Protein AF-A0AAD8LXK4-F1 (afdb_monomer_lite)

Foldseek 3Di:
DDDDDDDDDDPDDPDPVVVVVVVVVCPPLCPPPDPVLDDDPPDDDPDPVVVVVSVQVSQVVSPFGKDWDDWDADPVRHTPDTDIDTPPDDDDPDPPVCPPDDPFPDPDCVDLALVSLLVVLVVVCVVVVVDDDQEDEEADDPSNVVSCCVSPVNHQAAYQPVNVVVVLCVLCVLVCVVDPPVLVVLVCQQQVDQAPVSNVVSVVVSCVVPVDPDDDDDDPSRVSVVSSVVVVVVCVVVCCRGRNNNCVVGDPPPSRDCVVVCVVCVLLVVQDDSRDDPVSVVVSVVVSVVVVVD

Secondary structure (DSSP, 8-state):
-------------S-HHHHHHHHTTSTTS-TTS-GGGS--TT---S-HHHHHHHHHHHHHHTT--EEEEEEEE-TTS-EEEEEEEETTSSPPPP-TT-TT-------S--S--HHHHHHHHHHHHHHTTTPPPSEEEE-S-HHHHHHHHHH-TTSEEEE-HHHHHHHHHHHHHHHHHHHTTHHHHHHHHHHT-S-HHHHHHHHHHHHHHT---PPSSPPHHHHHHHHHHHHHHHHHHTGGGT-HHHHTTS--TT---THHHHHHHHHHTTT--TT--HHHHHHHHHHHHHHHH-

Organism: NCBI:txid360622

InterPro domains:
  IPR018289 MULE transposase domain [PF10551] (109-164)
  IPR031052 FHY3/FAR1 family [PTHR31669] (109-293)

Sequence (294 aa):
MHDMPENTVGLEDMDKRSLEEQNNHYEGQYDNIDATLIPYDGTEFSSDEITYDFYRNFVVKVGFATRKYSSQKSKAGIFEKKIFVYSKEGLRKEDKRVAGREVKHRMALNTEREKTFTWLFQQWLSCMWNKTSGAIITDQGSAIRNAIKSVFPHTHHRFFKWHLGLHTDEHLRSLRCSYNPEFDDHYRKWTKNRDIEESEKAWFKMKENYKHYFLEPLTEKQKSEIKSWRWLENMHDQRKHWVRAYLQKTFFAGMKSSQRSESINAFFDRFVHSSTPLSEFIDQYDNAIADRHN

Structure (mmCIF, N/CA/C/O backbone):
data_AF-A0AAD8LXK4-F1
#
_entry.id   AF-A0AAD8LXK4-F1
#
loop_
_atom_site.group_PDB
_atom_site.id
_atom_site.type_symbol
_atom_site.label_atom_id
_atom_site.label_alt_id
_atom_site.label_comp_id
_atom_site.label_asym_id
_atom_site.label_entity_id
_atom_site.label_seq_id
_atom_site.pdbx_PDB_ins_code
_atom_site.Cartn_x
_atom_site.Cartn_y
_atom_site.Cartn_z
_atom_site.occupancy
_atom_site.B_iso_or_equiv
_atom_site.auth_seq_id
_atom_site.auth_comp_id
_atom_site.auth_asym_id
_atom_site.auth_atom_id
_atom_site.pdbx_PDB_model_num
ATOM 1 N N . MET A 1 1 ? -77.940 -1.710 37.165 1.00 33.00 1 MET A N 1
ATOM 2 C CA . MET A 1 1 ? -76.666 -2.210 36.616 1.00 33.00 1 MET A CA 1
ATOM 3 C C . MET A 1 1 ? -76.014 -0.999 35.966 1.00 33.00 1 MET A C 1
ATOM 5 O O . MET A 1 1 ? -76.487 -0.583 34.927 1.00 33.00 1 MET A O 1
ATOM 9 N N . HIS A 1 2 ? -75.095 -0.382 36.715 1.00 31.61 2 HIS A N 1
ATOM 10 C CA . HIS A 1 2 ? -74.257 0.800 36.442 1.00 31.61 2 HIS A CA 1
ATOM 11 C C . HIS A 1 2 ? -74.840 2.078 35.797 1.00 31.61 2 HIS A C 1
ATOM 13 O O . HIS A 1 2 ? -75.048 2.127 34.594 1.00 31.61 2 HIS A O 1
ATOM 19 N N . ASP A 1 3 ? -74.910 3.131 36.626 1.00 24.66 3 ASP A N 1
ATOM 20 C CA . ASP A 1 3 ? -74.696 4.559 36.307 1.00 24.66 3 ASP A CA 1
ATOM 21 C C . ASP A 1 3 ? -73.570 5.053 37.250 1.00 24.66 3 ASP A C 1
ATOM 23 O O . ASP A 1 3 ? -73.576 4.686 38.429 1.00 24.66 3 ASP A O 1
ATOM 27 N N . MET A 1 4 ? -72.470 5.643 36.764 1.00 23.66 4 MET A N 1
ATOM 28 C CA . MET A 1 4 ? -72.055 7.075 36.745 1.00 23.66 4 MET A CA 1
ATOM 29 C C . MET A 1 4 ? -70.484 7.076 36.728 1.00 23.66 4 MET A C 1
ATOM 31 O O . MET A 1 4 ? -69.914 6.028 37.041 1.00 23.66 4 MET A O 1
ATOM 35 N N . PRO A 1 5 ? -69.736 8.203 36.636 1.00 32.69 5 PRO A N 1
ATOM 36 C CA . PRO A 1 5 ? -69.655 9.250 35.602 1.00 32.69 5 PRO A CA 1
ATOM 37 C C . PRO A 1 5 ? -68.174 9.662 35.282 1.00 32.69 5 PRO A C 1
ATOM 39 O O . PRO A 1 5 ? -67.228 8.976 35.660 1.00 32.69 5 PRO A O 1
ATOM 42 N N . GLU A 1 6 ? -67.987 10.793 34.585 1.00 37.09 6 GLU A N 1
ATOM 43 C CA . GLU A 1 6 ? -66.725 11.498 34.258 1.00 37.09 6 GLU A CA 1
ATOM 44 C C . GLU A 1 6 ? -65.698 11.619 35.411 1.00 37.09 6 GLU A C 1
ATOM 46 O O . GLU A 1 6 ? -66.082 11.913 36.542 1.00 37.09 6 GLU A O 1
ATOM 51 N N . ASN A 1 7 ? -64.387 11.519 35.108 1.00 24.86 7 ASN A N 1
ATOM 52 C CA . ASN A 1 7 ? -63.354 12.316 35.794 1.00 24.86 7 ASN A CA 1
ATOM 53 C C . ASN A 1 7 ? -61.965 12.313 35.115 1.00 24.86 7 ASN A C 1
ATOM 55 O O . ASN A 1 7 ? -61.399 11.278 34.773 1.00 24.86 7 ASN A O 1
ATOM 59 N N . THR A 1 8 ? -61.408 13.518 35.007 1.00 35.41 8 THR A N 1
ATOM 60 C CA . THR A 1 8 ? -59.985 13.883 34.892 1.00 35.41 8 THR A CA 1
ATOM 61 C C . THR A 1 8 ? -59.151 13.388 36.082 1.00 35.41 8 THR A C 1
ATOM 63 O O . THR A 1 8 ? -59.624 13.589 37.189 1.00 35.41 8 THR A O 1
ATOM 66 N N . VAL A 1 9 ? -57.924 12.871 35.870 1.00 27.73 9 VAL A N 1
ATOM 67 C CA . VAL A 1 9 ? -56.685 12.936 36.714 1.00 27.73 9 VAL A CA 1
ATOM 68 C C . VAL A 1 9 ? -55.569 12.296 35.851 1.00 27.73 9 VAL A C 1
ATOM 70 O O . VAL A 1 9 ? -55.761 11.207 35.328 1.00 27.73 9 VAL A O 1
ATOM 73 N N . GLY A 1 10 ? -54.492 12.977 35.448 1.00 26.94 10 GLY A N 1
ATOM 74 C CA . GLY A 1 10 ? -53.319 13.303 36.266 1.00 26.94 10 GLY A CA 1
ATOM 75 C C . GLY A 1 10 ? -52.203 12.284 35.985 1.00 26.94 10 GLY A C 1
ATOM 76 O O . GLY A 1 10 ? -52.165 11.229 36.602 1.00 26.94 10 GLY A O 1
ATOM 77 N N . LEU A 1 11 ? -51.325 12.583 35.021 1.00 27.42 11 LEU A N 1
ATOM 78 C CA . LEU A 1 11 ? -50.064 11.859 34.805 1.00 27.42 11 LEU A CA 1
ATOM 79 C C . LEU A 1 11 ? -48.927 12.701 35.398 1.00 27.42 11 LEU A C 1
ATOM 81 O O . LEU A 1 11 ? -48.088 13.236 34.680 1.00 27.42 11 LEU A O 1
ATOM 85 N N . GLU A 1 12 ? -48.956 12.853 36.719 1.00 31.95 12 GLU A N 1
ATOM 86 C CA . GLU A 1 12 ? -47.764 13.137 37.514 1.00 31.95 12 GLU A CA 1
ATOM 87 C C . GLU A 1 12 ? -47.404 11.856 38.283 1.00 31.95 12 GLU A C 1
ATOM 89 O O . GLU A 1 12 ? -48.284 11.142 38.759 1.00 31.95 12 GLU A O 1
ATOM 94 N N . ASP A 1 13 ? -46.098 11.596 38.364 1.00 36.69 13 ASP A N 1
ATOM 95 C CA . ASP A 1 13 ? -45.412 10.596 39.195 1.00 36.69 13 ASP A CA 1
ATOM 96 C C . ASP A 1 13 ? -45.354 9.121 38.748 1.00 36.69 13 ASP A C 1
ATOM 98 O O . ASP A 1 13 ? -45.794 8.218 39.449 1.00 36.69 13 ASP A O 1
ATOM 102 N N . MET A 1 14 ? -44.621 8.869 37.656 1.00 28.94 14 MET A N 1
ATOM 103 C CA . MET A 1 14 ? -43.690 7.730 37.499 1.00 28.94 14 MET A CA 1
ATOM 104 C C . MET A 1 14 ? -42.581 8.188 36.524 1.00 28.94 14 MET A C 1
ATOM 106 O O . MET A 1 14 ? -42.899 8.566 35.407 1.00 28.94 14 MET A O 1
ATOM 110 N N . ASP A 1 15 ? -41.277 8.247 36.789 1.00 37.62 15 ASP A N 1
ATOM 111 C CA . ASP A 1 15 ? -40.433 7.773 37.879 1.00 37.62 15 ASP A CA 1
ATOM 112 C C . ASP A 1 15 ? -39.141 8.630 37.872 1.00 37.62 15 ASP A C 1
ATOM 114 O O . ASP A 1 15 ? -38.313 8.526 36.963 1.00 37.62 15 ASP A O 1
ATOM 118 N N . LYS A 1 16 ? -38.970 9.523 38.860 1.00 34.47 16 LYS A N 1
ATOM 119 C CA . LYS A 1 16 ? -37.784 10.401 38.983 1.00 34.47 16 LYS A CA 1
ATOM 120 C C . LYS A 1 16 ? -36.481 9.620 39.225 1.00 34.47 16 LYS A C 1
ATOM 122 O O . LYS A 1 16 ? -35.411 10.183 39.026 1.00 34.47 16 LYS A O 1
ATOM 127 N N . ARG A 1 17 ? -36.555 8.325 39.564 1.00 32.84 17 ARG A N 1
ATOM 128 C CA . ARG A 1 17 ? -35.375 7.455 39.713 1.00 32.84 17 ARG A CA 1
ATOM 129 C C . ARG A 1 17 ? -34.762 7.020 38.378 1.00 32.84 17 ARG A C 1
ATOM 131 O O . ARG A 1 17 ? -33.557 6.814 38.319 1.00 32.84 17 ARG A O 1
ATOM 138 N N . SER A 1 18 ? -35.536 6.983 37.288 1.00 33.66 18 SER A N 1
ATOM 139 C CA . SER A 1 18 ? -35.019 6.600 35.960 1.00 33.66 18 SER A CA 1
ATOM 140 C C . SER A 1 18 ? -34.175 7.707 35.297 1.00 33.66 18 SER A C 1
ATOM 142 O O . SER A 1 18 ? -33.261 7.424 34.525 1.00 33.66 18 SER A O 1
ATOM 144 N N . LEU A 1 19 ? -34.435 8.978 35.634 1.00 32.12 19 LEU A N 1
ATOM 145 C CA . LEU A 1 19 ? -33.669 10.124 35.122 1.00 32.12 19 LEU A CA 1
ATOM 146 C C . LEU A 1 19 ? -32.309 10.287 35.823 1.00 32.12 19 LEU A C 1
ATOM 148 O O . LEU A 1 19 ? -31.338 10.678 35.178 1.00 32.12 19 LEU A O 1
ATOM 152 N N . GLU A 1 20 ? -32.207 9.945 37.110 1.00 33.16 20 GLU A N 1
ATOM 153 C CA . GLU A 1 20 ? -30.923 9.954 37.828 1.00 33.16 20 GLU A CA 1
ATOM 154 C C . GLU A 1 20 ? -29.999 8.812 37.366 1.00 33.16 20 GLU A C 1
ATOM 156 O O . GLU A 1 20 ? -28.794 9.017 37.223 1.00 33.16 20 GLU A O 1
ATOM 161 N N . GLU A 1 21 ? -30.546 7.643 37.011 1.00 32.53 21 GLU A N 1
ATOM 162 C CA . GLU A 1 21 ? -29.754 6.527 36.468 1.00 32.53 21 GLU A CA 1
ATOM 163 C C . GLU A 1 21 ? -29.295 6.754 35.013 1.00 32.53 21 GLU A C 1
ATOM 165 O O . GLU A 1 21 ? -28.211 6.301 34.640 1.00 32.53 21 GLU A O 1
ATOM 170 N N . GLN A 1 22 ? -30.046 7.510 34.200 1.00 31.88 22 GLN A N 1
ATOM 171 C CA . GLN A 1 22 ? -29.604 7.908 32.852 1.00 31.88 22 GLN A CA 1
ATOM 172 C C . GLN A 1 22 ? -28.558 9.035 32.860 1.00 31.88 22 GLN A C 1
ATOM 174 O O . GLN A 1 22 ? -27.707 9.075 31.968 1.00 31.88 22 GLN A O 1
ATOM 179 N N . ASN A 1 23 ? -28.560 9.908 33.872 1.00 29.39 23 ASN A N 1
ATOM 180 C CA . ASN A 1 23 ? -27.554 10.969 34.000 1.00 29.39 23 ASN A CA 1
ATOM 181 C C . ASN A 1 23 ? -26.174 10.443 34.431 1.00 29.39 23 ASN A C 1
ATOM 183 O O . ASN A 1 23 ? -25.159 11.004 34.018 1.00 29.39 23 ASN A O 1
ATOM 187 N N . ASN A 1 24 ? -26.108 9.317 35.145 1.00 31.48 24 ASN A N 1
ATOM 188 C CA . ASN A 1 24 ? -24.835 8.719 35.568 1.00 31.48 24 ASN A CA 1
ATOM 189 C C . ASN A 1 24 ? -24.101 7.937 34.461 1.00 31.48 24 ASN A C 1
ATOM 191 O O . ASN A 1 24 ? -22.962 7.517 34.658 1.00 31.48 24 ASN A O 1
ATOM 195 N N . HIS A 1 25 ? -24.694 7.747 33.274 1.00 33.38 25 HIS A N 1
ATOM 196 C CA . HIS A 1 25 ? -24.006 7.079 32.158 1.00 33.38 25 HIS A CA 1
ATOM 197 C C . HIS A 1 25 ? -23.109 8.023 31.331 1.00 33.38 25 HIS A C 1
ATOM 199 O O . HIS A 1 25 ? -22.282 7.561 30.545 1.00 33.38 25 HIS A O 1
ATOM 205 N N . TYR A 1 26 ? -23.231 9.342 31.517 1.00 32.94 26 TYR A N 1
ATOM 206 C CA . TYR A 1 26 ? -22.441 10.345 30.790 1.00 32.94 26 TYR A CA 1
ATOM 207 C C . TYR A 1 26 ? -21.183 10.820 31.534 1.00 32.94 26 TYR A C 1
ATOM 209 O O . TYR A 1 26 ? -20.378 11.546 30.948 1.00 32.94 26 TYR A O 1
ATOM 217 N N . GLU A 1 27 ? -20.967 10.380 32.779 1.00 34.62 27 GLU A N 1
ATOM 218 C CA . GLU A 1 27 ? -19.868 10.849 33.640 1.00 34.62 27 GLU A CA 1
ATOM 219 C C . GLU A 1 27 ? -18.454 10.487 33.146 1.00 34.62 27 GLU A C 1
ATOM 221 O O . GLU A 1 27 ? -17.495 11.048 33.653 1.00 34.62 27 GLU A O 1
ATOM 226 N N . GLY A 1 28 ? -18.294 9.621 32.135 1.00 40.00 28 GLY A N 1
ATOM 227 C CA . GLY A 1 28 ? -16.973 9.212 31.619 1.00 40.00 28 GLY A CA 1
ATOM 228 C C . GLY A 1 28 ? -16.630 9.669 30.195 1.00 40.00 28 GLY A C 1
ATOM 229 O O . GLY A 1 28 ? -15.601 9.267 29.653 1.00 40.00 28 GLY A O 1
ATOM 230 N N . GLN A 1 29 ? -17.490 10.451 29.526 1.00 41.62 29 GLN A N 1
ATOM 231 C CA . GLN A 1 29 ? -17.279 10.841 28.116 1.00 41.62 29 GLN A CA 1
ATOM 232 C C . GLN A 1 29 ? -16.571 12.193 27.932 1.00 41.62 29 GLN A C 1
ATOM 234 O O . GLN A 1 29 ? -16.179 12.532 26.812 1.00 41.62 29 GLN A O 1
ATOM 239 N N . TYR A 1 30 ? -16.379 12.949 29.016 1.00 46.12 30 TYR A N 1
ATOM 240 C CA . TYR A 1 30 ? -15.903 14.334 28.972 1.00 46.12 30 TYR A CA 1
ATOM 241 C C . TYR A 1 30 ? -14.648 14.601 29.817 1.00 46.12 30 TYR A C 1
ATOM 243 O O . TYR A 1 30 ? -14.218 15.747 29.885 1.00 46.12 30 TYR A O 1
ATOM 251 N N . ASP A 1 31 ? -14.000 13.568 30.369 1.00 50.44 31 ASP A N 1
ATOM 252 C CA . ASP A 1 31 ? -12.864 13.683 31.309 1.00 50.44 31 ASP A CA 1
ATOM 253 C C . ASP A 1 31 ? -11.650 14.470 30.776 1.00 50.44 31 ASP A C 1
ATOM 255 O O . ASP A 1 31 ? -10.800 14.918 31.540 1.00 50.44 31 ASP A O 1
ATOM 259 N N . ASN A 1 32 ? -11.564 14.664 29.455 1.00 54.16 32 ASN A N 1
ATOM 260 C CA . ASN A 1 32 ? -10.503 15.427 28.786 1.00 54.16 32 ASN A CA 1
ATOM 261 C C . ASN A 1 32 ? -10.971 16.787 28.226 1.00 54.16 32 ASN A C 1
ATOM 263 O O . ASN A 1 32 ? -10.233 17.433 27.476 1.00 54.16 32 ASN A O 1
ATOM 267 N N . ILE A 1 33 ? -12.197 17.219 28.534 1.00 56.25 33 ILE A N 1
ATOM 268 C CA . ILE A 1 33 ? -12.753 18.509 28.120 1.00 56.25 33 ILE A CA 1
ATOM 269 C C . ILE A 1 33 ? -12.838 19.404 29.352 1.00 56.25 33 ILE A C 1
ATOM 271 O O . ILE A 1 33 ? -13.403 19.028 30.370 1.00 56.25 33 ILE A O 1
ATOM 275 N N . ASP A 1 34 ? -12.266 20.602 29.248 1.00 66.38 34 ASP A N 1
ATOM 276 C CA . ASP A 1 34 ? -12.408 21.645 30.264 1.00 66.38 34 ASP A CA 1
ATOM 277 C C . ASP A 1 34 ? -13.894 21.830 30.613 1.00 66.38 34 ASP A C 1
ATOM 279 O O . ASP A 1 34 ? -14.704 22.118 29.727 1.00 66.38 34 ASP A O 1
ATOM 283 N N . ALA A 1 35 ? -14.242 21.653 31.890 1.00 60.00 35 ALA A N 1
ATOM 284 C CA . ALA A 1 35 ? -15.615 21.723 32.386 1.00 60.00 35 ALA A CA 1
ATOM 285 C C . ALA A 1 35 ? -16.300 23.058 32.045 1.00 60.00 35 ALA A C 1
ATOM 287 O O . ALA A 1 35 ? -17.516 23.105 31.885 1.00 60.00 35 ALA A O 1
ATOM 288 N N . THR A 1 36 ? -15.524 24.131 31.846 1.00 63.06 36 THR A N 1
ATOM 289 C CA . THR A 1 36 ? -16.038 25.442 31.416 1.00 63.06 36 THR A CA 1
ATOM 290 C C . THR A 1 36 ? -16.573 25.460 29.979 1.00 63.06 36 THR A C 1
ATOM 292 O O . THR A 1 36 ? -17.213 26.428 29.575 1.00 63.06 36 THR A O 1
ATOM 295 N N . LEU A 1 37 ? -16.332 24.406 29.195 1.00 63.78 37 LEU A N 1
ATOM 296 C CA . LEU A 1 37 ? -16.754 24.272 27.799 1.00 63.78 37 LEU A CA 1
ATOM 297 C C . LEU A 1 37 ? -17.895 23.269 27.602 1.00 63.78 37 LEU A C 1
ATOM 299 O O . LEU A 1 37 ? -18.280 23.028 26.459 1.00 63.78 37 LEU A O 1
ATOM 303 N N . ILE A 1 38 ? -18.422 22.679 28.677 1.00 69.69 38 ILE A N 1
ATOM 304 C CA . ILE A 1 38 ? -19.541 21.736 28.623 1.00 69.69 38 ILE A CA 1
ATOM 305 C C . ILE A 1 38 ? -20.849 22.525 28.819 1.00 69.69 38 ILE A C 1
ATOM 307 O O . ILE A 1 38 ? -21.006 23.181 29.849 1.00 69.69 38 ILE A O 1
ATOM 311 N N . PRO A 1 39 ? -21.790 22.512 27.853 1.00 72.69 39 PRO A N 1
ATOM 312 C CA . PRO A 1 39 ? -23.082 23.169 28.021 1.00 72.69 39 PRO A CA 1
ATOM 313 C C . PRO A 1 39 ? -23.900 22.505 29.135 1.00 72.69 39 PRO A C 1
ATOM 315 O O . PRO A 1 39 ? -24.013 21.281 29.158 1.00 72.69 39 PRO A O 1
ATOM 318 N N . TYR A 1 40 ? -24.519 23.307 30.002 1.00 72.12 40 TYR A N 1
ATOM 319 C CA . TYR A 1 40 ? -25.466 22.842 31.018 1.00 72.12 40 TYR A CA 1
ATOM 320 C C . TYR A 1 40 ? -26.717 23.728 31.048 1.00 72.12 40 TYR A C 1
ATOM 322 O O . TYR A 1 40 ? -26.684 24.900 30.644 1.00 72.12 40 TYR A O 1
ATOM 330 N N . ASP A 1 41 ? -27.826 23.162 31.522 1.00 61.00 41 ASP A N 1
ATOM 331 C CA . ASP A 1 41 ? -29.109 23.858 31.596 1.00 61.00 41 ASP A CA 1
ATOM 332 C C . ASP A 1 41 ? -29.016 25.090 32.505 1.00 61.00 41 ASP A C 1
ATOM 334 O O . ASP A 1 41 ? -28.574 25.012 33.649 1.00 61.00 41 ASP A O 1
ATOM 338 N N . GLY A 1 42 ? -29.427 26.245 31.975 1.00 63.00 42 GLY A N 1
ATOM 339 C CA . GLY A 1 42 ? -29.348 27.536 32.668 1.00 63.00 42 GLY A CA 1
ATOM 340 C C . GLY A 1 42 ? -28.130 28.396 32.313 1.00 63.00 42 GLY A C 1
ATOM 341 O O . GLY A 1 42 ? -28.000 29.490 32.850 1.00 63.00 42 GLY A O 1
ATOM 342 N N . THR A 1 43 ? -27.258 27.961 31.394 1.00 71.00 43 THR A N 1
ATOM 343 C CA . THR A 1 43 ? -26.165 28.821 30.905 1.00 71.00 43 THR A CA 1
ATOM 344 C C . THR A 1 43 ? -26.722 30.023 30.131 1.00 71.00 43 THR A C 1
ATOM 346 O O . THR A 1 43 ? -27.395 29.856 29.111 1.00 71.00 43 THR A O 1
ATOM 349 N N . GLU A 1 44 ? -26.406 31.238 30.580 1.00 72.25 44 GLU A N 1
ATOM 350 C CA . GLU A 1 44 ? -26.813 32.482 29.921 1.00 72.25 44 GLU A CA 1
ATOM 351 C C . GLU A 1 44 ? -25.708 33.032 29.011 1.00 72.25 44 GLU A C 1
ATOM 353 O O . GLU A 1 44 ? -24.523 33.014 29.345 1.00 72.25 44 GLU A O 1
ATOM 358 N N . PHE A 1 45 ? -26.099 33.567 27.853 1.00 74.81 45 PHE A N 1
ATOM 359 C CA . PHE A 1 45 ? -25.185 34.176 26.889 1.00 74.81 45 PHE A CA 1
ATOM 360 C C . PHE A 1 45 ? -25.678 35.564 26.494 1.00 74.81 45 PHE A C 1
ATOM 362 O O . PHE A 1 45 ? -26.872 35.788 26.308 1.00 74.81 45 PHE A O 1
ATOM 369 N N . SER A 1 46 ? -24.743 36.492 26.304 1.00 71.19 46 SER A N 1
ATOM 370 C CA . SER A 1 46 ? -25.047 37.882 25.950 1.00 71.19 46 SER A CA 1
ATOM 371 C C . SER A 1 46 ? -25.424 38.083 24.477 1.00 71.19 46 SER A C 1
ATOM 373 O O . SER A 1 46 ? -25.993 39.120 24.138 1.00 71.19 46 SER A O 1
ATOM 375 N N . SER A 1 47 ? -25.130 37.117 23.595 1.00 71.75 47 SER A N 1
ATOM 376 C CA . SER A 1 47 ? -25.592 37.131 22.202 1.00 71.75 47 SER A CA 1
ATOM 377 C C . SER A 1 47 ? -25.743 35.734 21.596 1.00 71.75 47 SER A C 1
ATOM 379 O O . SER A 1 47 ? -25.217 34.726 22.087 1.00 71.75 47 SER A O 1
ATOM 381 N N . ASP A 1 48 ? -26.462 35.674 20.478 1.00 64.31 48 ASP A N 1
ATOM 382 C CA . ASP A 1 48 ? -26.710 34.450 19.731 1.00 64.31 48 ASP A CA 1
ATOM 383 C C . ASP A 1 48 ? -25.500 33.995 18.893 1.00 64.31 48 ASP A C 1
ATOM 385 O O . ASP A 1 48 ? -25.426 32.810 18.546 1.00 64.31 48 ASP A O 1
ATOM 389 N N . GLU A 1 49 ? -24.565 34.895 18.564 1.00 71.00 49 GLU A N 1
ATOM 390 C CA . GLU A 1 49 ? -23.234 34.541 18.057 1.00 71.00 49 GLU A CA 1
ATOM 391 C C . GLU A 1 49 ? -22.392 33.858 19.131 1.00 71.00 49 GLU A C 1
ATOM 393 O O . GLU A 1 49 ? -21.873 32.772 18.879 1.00 71.00 49 GLU A O 1
ATOM 398 N N . ILE A 1 50 ? -22.322 34.432 20.337 1.00 71.69 50 ILE A N 1
ATOM 399 C CA . ILE A 1 50 ? -21.522 33.876 21.440 1.00 71.69 50 ILE A CA 1
ATOM 400 C C . ILE A 1 50 ? -22.041 32.487 21.820 1.00 71.69 50 ILE A C 1
ATOM 402 O O . ILE A 1 50 ? -21.259 31.550 21.970 1.00 71.69 50 ILE A O 1
ATOM 406 N N . THR A 1 51 ? -23.365 32.323 21.871 1.00 73.44 51 THR A N 1
ATOM 407 C CA . THR A 1 51 ? -24.003 31.017 22.101 1.00 73.44 51 THR A CA 1
ATOM 408 C C . THR A 1 51 ? -23.602 29.997 21.026 1.00 73.44 51 THR A C 1
ATOM 410 O O . THR A 1 51 ? -23.301 28.839 21.323 1.00 73.44 51 THR A O 1
ATOM 413 N N . TYR A 1 52 ? -23.591 30.414 19.753 1.00 70.62 52 TYR A N 1
ATOM 414 C CA . TYR A 1 52 ? -23.245 29.527 18.642 1.00 70.62 52 TYR A CA 1
ATOM 415 C C . TYR A 1 52 ? -21.771 29.130 18.661 1.00 70.62 52 TYR A C 1
ATOM 417 O O . TYR A 1 52 ? -21.463 27.964 18.423 1.00 70.62 52 TYR A O 1
ATOM 425 N N . ASP A 1 53 ? -20.873 30.071 18.939 1.00 73.00 53 ASP A N 1
ATOM 426 C CA . ASP A 1 53 ? -19.438 29.805 18.983 1.00 73.00 53 ASP A CA 1
ATOM 427 C C . ASP A 1 53 ? -19.067 28.937 20.188 1.00 73.00 53 ASP A C 1
ATOM 429 O O . ASP A 1 53 ? -18.282 28.000 20.035 1.00 73.00 53 ASP A O 1
ATOM 433 N N . PHE A 1 54 ? -19.702 29.153 21.344 1.00 73.19 54 PHE A N 1
ATOM 434 C CA . PHE A 1 54 ? -19.569 28.276 22.508 1.00 73.19 54 PHE A CA 1
ATOM 435 C C . PHE A 1 54 ? -19.978 26.835 22.172 1.00 73.19 54 PHE A C 1
ATOM 437 O O . PHE A 1 54 ? -19.174 25.907 22.298 1.00 73.19 54 PHE A O 1
ATOM 444 N N . TYR A 1 55 ? -21.187 26.648 21.632 1.00 71.88 55 TYR A N 1
ATOM 445 C CA . TYR A 1 55 ? -21.688 25.323 21.266 1.00 71.88 55 TYR A CA 1
ATOM 446 C C . TYR A 1 55 ? -20.855 24.675 20.149 1.00 71.88 55 TYR A C 1
ATOM 448 O O . TYR A 1 55 ? -20.561 23.483 20.179 1.00 71.88 55 TYR A O 1
ATOM 456 N N . ARG A 1 56 ? -20.403 25.456 19.162 1.00 67.94 56 ARG A N 1
ATOM 457 C CA . ARG A 1 56 ? -19.511 24.983 18.095 1.00 67.94 56 ARG A CA 1
ATOM 458 C C . ARG A 1 56 ? -18.180 24.486 18.642 1.00 67.94 56 ARG A C 1
ATOM 460 O O . ARG A 1 56 ? -17.718 23.437 18.201 1.00 67.94 56 ARG A O 1
ATOM 467 N N . ASN A 1 57 ? -17.577 25.212 19.575 1.00 70.25 57 ASN A N 1
ATOM 468 C CA . ASN A 1 57 ? -16.299 24.836 20.170 1.00 70.25 57 ASN A CA 1
ATOM 469 C C . ASN A 1 57 ? -16.412 23.546 20.985 1.00 70.25 57 ASN A C 1
ATOM 471 O O . ASN A 1 57 ? -15.551 22.676 20.851 1.00 70.25 57 ASN A O 1
ATOM 475 N N . PHE A 1 58 ? -17.493 23.391 21.752 1.00 72.44 58 PHE A N 1
ATOM 476 C CA . PHE A 1 58 ? -17.809 22.142 22.443 1.00 72.44 58 PHE A CA 1
ATOM 477 C C . PHE A 1 58 ? -17.919 20.970 21.457 1.00 72.44 58 PHE A C 1
ATOM 479 O O . PHE A 1 58 ? -17.152 20.012 21.521 1.00 72.44 58 PHE A O 1
ATOM 486 N N . VAL A 1 59 ? -18.802 21.084 20.464 1.00 63.16 59 VAL A N 1
ATOM 487 C CA . VAL A 1 59 ? -19.097 20.001 19.517 1.00 63.16 59 VAL A CA 1
ATOM 488 C C . VAL A 1 59 ? -17.886 19.619 18.651 1.00 63.16 59 VAL A C 1
ATOM 490 O O . VAL A 1 59 ? -17.686 18.436 18.375 1.00 63.16 59 VAL A O 1
ATOM 493 N N . VAL A 1 60 ? -17.036 20.583 18.272 1.00 62.09 60 VAL A N 1
ATOM 494 C CA . VAL A 1 60 ? -15.771 20.316 17.561 1.00 62.09 60 VAL A CA 1
ATOM 495 C C . VAL A 1 60 ? -14.782 19.552 18.440 1.00 62.09 60 VAL A C 1
ATOM 497 O O . VAL A 1 60 ? -14.129 18.634 17.943 1.00 62.09 60 VAL A O 1
ATOM 500 N N . LYS A 1 61 ? -14.677 19.887 19.733 1.00 63.41 61 LYS A N 1
ATOM 501 C CA . LYS A 1 61 ? -13.807 19.165 20.678 1.00 63.41 61 LYS A CA 1
ATOM 502 C C . LYS A 1 61 ? -14.291 17.740 20.945 1.00 63.41 61 LYS A C 1
ATOM 504 O O . LYS A 1 61 ? -13.461 16.847 21.071 1.00 63.41 61 LYS A O 1
ATOM 509 N N . VAL A 1 62 ? -15.605 17.519 20.928 1.00 58.56 62 VAL A N 1
ATOM 510 C CA . VAL A 1 62 ? -16.229 16.184 21.005 1.00 58.56 62 VAL A CA 1
ATOM 511 C C . VAL A 1 62 ? -16.123 15.419 19.664 1.00 58.56 62 VAL A C 1
ATOM 513 O O . VAL A 1 62 ? -16.436 14.236 19.585 1.00 58.56 62 VAL A O 1
ATOM 516 N N . GLY A 1 63 ? -15.610 16.052 18.598 1.00 51.25 63 GLY A N 1
ATOM 517 C CA . GLY A 1 63 ? -15.270 15.398 17.326 1.00 51.25 63 GLY A CA 1
ATOM 518 C C . GLY A 1 63 ? -16.329 15.508 16.225 1.00 51.25 63 GLY A C 1
ATOM 519 O O . GLY A 1 63 ? -16.233 14.818 15.207 1.00 51.25 63 GLY A O 1
ATOM 520 N N . PHE A 1 64 ? -17.322 16.385 16.382 1.00 54.09 64 PHE A N 1
ATOM 521 C CA . PHE A 1 64 ? -18.442 16.537 15.453 1.00 54.09 64 PHE A CA 1
ATOM 522 C C . PHE A 1 64 ? -18.528 17.959 14.861 1.00 54.09 64 PHE A C 1
ATOM 524 O O . PHE A 1 64 ? -17.885 18.899 15.320 1.00 54.09 64 PHE A O 1
ATOM 531 N N . ALA A 1 65 ? -19.315 18.134 13.793 1.00 51.97 65 ALA A N 1
ATOM 532 C CA . ALA A 1 65 ? -19.582 19.444 13.186 1.00 51.97 65 ALA A CA 1
ATOM 533 C C . ALA A 1 65 ? -20.979 19.953 13.583 1.00 51.97 65 ALA A C 1
ATOM 535 O O . ALA A 1 65 ? -21.919 19.160 13.652 1.00 51.97 65 ALA A O 1
ATOM 536 N N . THR A 1 66 ? -21.145 21.263 13.793 1.00 55.09 66 THR A N 1
ATOM 537 C CA . THR A 1 66 ? -22.439 21.881 14.146 1.00 55.09 66 THR A CA 1
ATOM 538 C C . THR A 1 66 ? -23.189 22.438 12.941 1.00 55.09 66 THR A C 1
ATOM 540 O O . THR A 1 66 ? -22.585 22.903 11.971 1.00 55.09 66 THR A O 1
ATOM 543 N N . ARG A 1 67 ? -24.528 22.445 13.023 1.00 56.56 67 ARG A N 1
ATOM 544 C CA . ARG A 1 67 ? -25.401 23.231 12.136 1.00 56.56 67 ARG A CA 1
ATOM 545 C C . ARG A 1 67 ? -26.458 23.998 12.937 1.00 56.56 67 ARG A C 1
ATOM 547 O O . ARG A 1 67 ? -26.952 23.521 13.956 1.00 56.56 67 ARG A O 1
ATOM 554 N N . LYS A 1 68 ? -26.844 25.178 12.443 1.00 63.12 68 LYS A N 1
ATOM 555 C CA . LYS A 1 68 ? -28.020 25.914 12.937 1.00 63.12 68 LYS A CA 1
ATOM 556 C C . LYS A 1 68 ? -29.268 25.219 12.376 1.00 63.12 68 LYS A C 1
ATOM 558 O O . LYS A 1 68 ? -29.407 25.147 11.157 1.00 63.12 68 LYS A O 1
ATOM 563 N N . TYR A 1 69 ? -30.120 24.658 13.234 1.00 48.97 69 TYR A N 1
ATOM 564 C CA . TYR A 1 69 ? -31.285 23.870 12.808 1.00 48.97 69 TYR A CA 1
ATOM 565 C C . TYR A 1 69 ? -32.523 24.739 12.604 1.00 48.97 69 TYR A C 1
ATOM 567 O O . TYR A 1 69 ? -33.176 24.654 11.568 1.00 48.97 69 TYR A O 1
ATOM 575 N N . SER A 1 70 ? -32.839 25.582 13.588 1.00 57.38 70 SER A N 1
ATOM 576 C CA . SER A 1 70 ? -34.026 26.435 13.554 1.00 57.38 70 SER A CA 1
ATOM 577 C C . SER A 1 70 ? -33.855 27.664 14.439 1.00 57.38 70 SER A C 1
ATOM 579 O O . SER A 1 70 ? -33.137 27.633 15.441 1.00 57.38 70 SER A O 1
ATOM 581 N N . SER A 1 71 ? -34.542 28.740 14.068 1.00 63.28 71 SER A N 1
ATOM 582 C CA . SER A 1 71 ? -34.657 29.958 14.859 1.00 63.28 71 SER A CA 1
ATOM 583 C C . SER A 1 71 ? -36.095 30.465 14.815 1.00 63.28 71 SER A C 1
ATOM 585 O O . SER A 1 71 ? -36.613 30.721 13.728 1.00 63.28 71 SER A O 1
ATOM 587 N N . GLN A 1 72 ? -36.717 30.647 15.976 1.00 57.91 72 GLN A N 1
ATOM 588 C CA . GLN A 1 72 ? -37.969 31.382 16.132 1.00 57.91 72 GLN A CA 1
ATOM 589 C C . GLN A 1 72 ? -37.672 32.772 16.684 1.00 57.91 72 GLN A C 1
ATOM 591 O O . GLN A 1 72 ? -36.858 32.934 17.596 1.00 57.91 72 GLN A O 1
ATOM 596 N N . LYS A 1 73 ? -38.330 33.771 16.095 1.00 64.00 73 LYS A N 1
ATOM 597 C CA . LYS A 1 73 ? -38.292 35.165 16.529 1.00 64.00 73 LYS A CA 1
ATOM 598 C C . LYS A 1 73 ? -39.701 35.621 16.886 1.00 64.00 73 LYS A C 1
ATOM 600 O O . LYS A 1 73 ? -40.650 35.236 16.201 1.00 64.00 73 LYS A O 1
ATOM 605 N N . SER A 1 74 ? -39.806 36.482 17.888 1.00 57.75 74 SER A N 1
ATOM 606 C CA . SER A 1 74 ? -41.033 37.188 18.232 1.00 57.75 74 SER A CA 1
ATOM 607 C C . SER A 1 74 ? -41.478 38.099 17.084 1.00 57.75 74 SER A C 1
ATOM 609 O O . SER A 1 74 ? -40.694 38.439 16.190 1.00 57.75 74 SER A O 1
ATOM 611 N N . LYS A 1 75 ? -42.726 38.584 17.129 1.00 53.66 75 LYS A N 1
ATOM 612 C CA . LYS A 1 75 ? -43.224 39.597 16.173 1.00 53.66 75 LYS A CA 1
ATOM 613 C C . LYS A 1 75 ? -42.406 40.898 16.188 1.00 53.66 75 LYS A C 1
ATOM 615 O O . LYS A 1 75 ? -42.446 41.641 15.215 1.00 53.66 75 LYS A O 1
ATOM 620 N N . ALA A 1 76 ? -41.649 41.148 17.258 1.00 65.12 76 ALA A N 1
ATOM 621 C CA . ALA A 1 76 ? -40.739 42.282 17.399 1.00 65.12 76 ALA A CA 1
ATOM 622 C C . ALA A 1 76 ? -39.306 41.989 16.898 1.00 65.12 76 ALA A C 1
ATOM 624 O O . ALA A 1 76 ? -38.423 42.829 17.036 1.00 65.12 76 ALA A O 1
ATOM 625 N N . GLY A 1 77 ? -39.048 40.807 16.323 1.00 55.56 77 GLY A N 1
ATOM 626 C CA . GLY A 1 77 ? -37.755 40.443 15.728 1.00 55.56 77 GLY A CA 1
ATOM 627 C C . GLY A 1 77 ? -36.704 39.900 16.705 1.00 55.56 77 GLY A C 1
ATOM 628 O O . GLY A 1 77 ? -35.588 39.595 16.274 1.00 55.56 77 GLY A O 1
ATOM 629 N N . ILE A 1 78 ? -37.055 39.729 17.983 1.00 58.12 78 ILE A N 1
ATOM 630 C CA . ILE A 1 78 ? -36.180 39.197 19.040 1.00 58.12 78 ILE A CA 1
ATOM 631 C C . ILE A 1 78 ? -36.193 37.667 18.979 1.00 58.12 78 ILE A C 1
ATOM 633 O O . ILE A 1 78 ? -37.253 37.076 18.806 1.00 58.12 78 ILE A O 1
ATOM 637 N N . PHE A 1 79 ? -35.039 37.008 19.095 1.00 56.97 79 PHE A N 1
ATOM 638 C CA . PHE A 1 79 ? -34.964 35.544 19.082 1.00 56.97 79 PHE A CA 1
ATOM 639 C C . PHE A 1 79 ? -35.595 34.943 20.349 1.00 56.97 79 PHE A C 1
ATOM 641 O O . PHE A 1 79 ? -35.106 35.175 21.446 1.00 56.97 79 PHE A O 1
ATOM 648 N N . GLU A 1 80 ? -36.655 34.148 20.184 1.00 55.94 80 GLU A N 1
ATOM 649 C CA . GLU A 1 80 ? -37.351 33.449 21.279 1.00 55.94 80 GLU A CA 1
ATOM 650 C C . GLU A 1 80 ? -36.811 32.030 21.485 1.00 55.94 80 GLU A C 1
ATOM 652 O O . GLU A 1 80 ? -36.804 31.513 22.598 1.00 55.94 80 GLU A O 1
ATOM 657 N N . LYS A 1 81 ? -36.347 31.378 20.412 1.00 57.84 81 LYS A N 1
ATOM 658 C CA . LYS A 1 81 ? -35.782 30.026 20.483 1.00 57.84 81 LYS A CA 1
ATOM 659 C C . LYS A 1 81 ? -34.789 29.797 19.357 1.00 57.84 81 LYS A C 1
ATOM 661 O O . LYS A 1 81 ? -35.117 30.007 18.189 1.00 57.84 81 LYS A O 1
ATOM 666 N N . LYS A 1 82 ? -33.588 29.316 19.678 1.00 64.56 82 LYS A N 1
ATOM 667 C CA . LYS A 1 82 ? -32.570 28.955 18.684 1.00 64.56 82 LYS A CA 1
ATOM 668 C C . LYS A 1 82 ? -32.060 27.551 18.976 1.00 64.56 82 LYS A C 1
ATOM 670 O O . LYS A 1 82 ? -31.579 27.283 20.067 1.00 64.56 82 LYS A O 1
ATOM 675 N N . ILE A 1 83 ? -32.223 26.650 18.011 1.00 60.34 83 ILE A N 1
ATOM 676 C CA . ILE A 1 83 ? -31.857 25.237 18.149 1.00 60.34 83 ILE A CA 1
ATOM 677 C C . ILE A 1 83 ? -30.601 24.984 17.317 1.00 60.34 83 ILE A C 1
ATOM 679 O O . ILE A 1 83 ? -30.596 25.175 16.093 1.00 60.34 83 ILE A O 1
ATOM 683 N N . PHE A 1 84 ? -29.544 24.534 17.986 1.00 64.69 84 PHE A N 1
ATOM 684 C CA . PHE A 1 84 ? -28.316 24.039 17.374 1.00 64.69 84 PHE A CA 1
ATOM 685 C C . PHE A 1 84 ? -28.306 22.518 17.479 1.00 64.69 84 PHE A C 1
ATOM 687 O O . PHE A 1 84 ? -28.708 21.974 18.500 1.00 64.69 84 PHE A O 1
ATOM 694 N N . VAL A 1 85 ? -27.889 21.834 16.416 1.00 55.38 85 VAL A N 1
ATOM 695 C CA . VAL A 1 85 ? -27.835 20.365 16.398 1.00 55.38 85 VAL A CA 1
ATOM 696 C C . VAL A 1 85 ? -26.509 19.892 15.823 1.00 55.38 85 VAL A C 1
ATOM 698 O O . VAL A 1 85 ? -25.873 20.586 15.013 1.00 55.38 85 VAL A O 1
ATOM 701 N N . TYR A 1 86 ? -26.119 18.676 16.194 1.00 54.88 86 TYR A N 1
ATOM 702 C CA . TYR A 1 86 ? -25.051 17.943 15.525 1.00 54.88 86 TYR A CA 1
ATOM 703 C C . TYR A 1 86 ? -25.396 17.747 14.043 1.00 54.88 86 TYR A C 1
ATOM 705 O O . TYR A 1 86 ? -26.549 17.510 13.677 1.00 54.88 86 TYR A O 1
ATOM 713 N N . SER A 1 87 ? -24.403 17.821 13.152 1.00 49.34 87 SER A N 1
ATOM 714 C CA . SER A 1 87 ? -24.629 17.726 11.699 1.00 49.34 87 SER A CA 1
ATOM 715 C C . SER A 1 87 ? -25.243 16.399 11.231 1.00 49.34 87 SER A C 1
ATOM 717 O O . SER A 1 87 ? -25.681 16.320 10.082 1.00 49.34 87 SER A O 1
ATOM 719 N N . LYS A 1 88 ? -25.308 15.384 12.105 1.00 46.62 88 LYS A N 1
ATOM 720 C CA . LYS A 1 88 ? -25.916 14.075 11.837 1.00 46.62 88 LYS A CA 1
ATOM 721 C C . LYS A 1 88 ? -27.237 13.799 12.559 1.00 46.62 88 LYS A C 1
ATOM 723 O O . LYS A 1 88 ? -27.796 12.735 12.328 1.00 46.62 88 LYS A O 1
ATOM 728 N N . GLU A 1 89 ? -27.773 14.723 13.355 1.00 38.31 89 GLU A N 1
ATOM 729 C CA . GLU A 1 89 ? -29.059 14.496 14.023 1.00 38.31 89 GLU A CA 1
ATOM 730 C C . GLU A 1 89 ? -30.225 15.192 13.302 1.00 38.31 89 GLU A C 1
ATOM 732 O O . GLU A 1 89 ? -30.156 16.374 12.938 1.00 38.31 89 GLU A O 1
ATOM 737 N N . GLY A 1 90 ? -31.301 14.427 13.088 1.00 40.75 90 GLY A N 1
ATOM 738 C CA . GLY A 1 90 ? -32.582 14.870 12.541 1.00 40.75 90 GLY A CA 1
ATOM 739 C C . GLY A 1 90 ? -32.714 14.725 11.022 1.00 40.75 90 GLY A C 1
ATOM 740 O O . GLY A 1 90 ? -32.069 15.452 10.254 1.00 40.75 90 GLY A O 1
ATOM 741 N N . LEU A 1 91 ? -33.634 13.852 10.588 1.00 41.78 91 LEU A N 1
ATOM 742 C CA . LEU A 1 91 ? -34.212 13.906 9.243 1.00 41.78 91 LEU A CA 1
ATOM 743 C C . LEU A 1 91 ? -34.772 15.320 9.030 1.00 41.78 91 LEU A C 1
ATOM 745 O O . LEU A 1 91 ? -35.610 15.804 9.795 1.00 41.78 91 LEU A O 1
ATOM 749 N N . ARG A 1 92 ? -34.285 16.021 8.003 1.00 40.34 92 ARG A N 1
ATOM 750 C CA . ARG A 1 92 ? -34.891 17.284 7.571 1.00 40.34 92 ARG A CA 1
ATOM 751 C C . ARG A 1 92 ? -36.310 16.942 7.110 1.00 40.34 92 ARG A C 1
ATOM 753 O O . ARG A 1 92 ? -36.443 16.171 6.166 1.00 40.34 92 ARG A O 1
ATOM 760 N N . LYS A 1 93 ? -37.356 17.494 7.745 1.00 46.62 93 LYS A N 1
ATOM 761 C CA . LYS A 1 93 ? -38.707 17.458 7.154 1.00 46.62 93 LYS A CA 1
ATOM 762 C C . LYS A 1 93 ? -38.582 17.990 5.730 1.00 46.62 93 LYS A C 1
ATOM 764 O O . LYS A 1 93 ? -37.990 19.058 5.551 1.00 46.62 93 LYS A O 1
ATOM 769 N N . GLU A 1 94 ? -39.052 17.217 4.753 1.00 41.78 94 GLU A N 1
ATOM 770 C CA . GLU A 1 94 ? -38.876 17.529 3.337 1.00 41.78 94 GLU A CA 1
ATOM 771 C C . GLU A 1 94 ? -39.243 18.989 3.063 1.00 41.78 94 GLU A C 1
ATOM 773 O O . GLU A 1 94 ? -40.345 19.456 3.367 1.00 41.78 94 GLU A O 1
ATOM 778 N N . ASP A 1 95 ? -38.286 19.738 2.514 1.00 43.12 95 ASP A N 1
ATOM 779 C CA . ASP A 1 95 ? -38.571 21.066 1.995 1.00 43.12 95 ASP A CA 1
ATOM 780 C C . ASP A 1 95 ? -39.446 20.849 0.762 1.00 43.12 95 ASP A C 1
ATOM 782 O O . ASP A 1 95 ? -38.965 20.352 -0.256 1.00 43.12 95 ASP A O 1
ATOM 786 N N . LYS A 1 96 ? -40.737 21.190 0.855 1.00 48.03 96 LYS A N 1
ATOM 787 C CA . LYS A 1 96 ? -41.725 20.972 -0.218 1.00 48.03 96 LYS A CA 1
ATOM 788 C C . LYS A 1 96 ? -41.327 21.610 -1.560 1.00 48.03 96 LYS A C 1
ATOM 790 O O . LYS A 1 96 ? -41.945 21.324 -2.576 1.00 48.03 96 LYS A O 1
ATOM 795 N N . ARG A 1 97 ? -40.295 22.464 -1.579 1.00 46.97 97 ARG A N 1
ATOM 796 C CA . ARG A 1 97 ? -39.723 23.092 -2.780 1.00 46.97 97 ARG A CA 1
ATOM 797 C C . ARG A 1 97 ? -38.645 22.253 -3.482 1.00 46.97 97 ARG A C 1
ATOM 799 O O . ARG A 1 97 ? -38.193 22.651 -4.549 1.00 46.97 97 ARG A O 1
ATOM 806 N N . VAL A 1 98 ? -38.202 21.137 -2.897 1.00 48.56 98 VAL A N 1
ATOM 807 C CA . VAL A 1 98 ? -37.099 20.297 -3.414 1.00 48.56 98 VAL A CA 1
ATOM 808 C C . VAL A 1 98 ? -37.520 18.828 -3.570 1.00 48.56 98 VAL A C 1
ATOM 810 O O . VAL A 1 98 ? -36.674 17.937 -3.638 1.00 48.56 98 VAL A O 1
ATOM 813 N N . ALA A 1 99 ? -38.827 18.559 -3.650 1.00 37.53 99 ALA A N 1
ATOM 814 C CA . ALA A 1 99 ? -39.336 17.232 -3.981 1.00 37.53 99 ALA A CA 1
ATOM 815 C C . ALA A 1 99 ? -38.696 16.757 -5.302 1.00 37.53 99 ALA A C 1
ATOM 817 O O . ALA A 1 99 ? -38.892 17.371 -6.350 1.00 37.53 99 ALA A O 1
ATOM 818 N N . GLY A 1 100 ? -37.868 15.710 -5.227 1.00 45.16 100 GLY A N 1
ATOM 819 C CA . GLY A 1 100 ? -37.186 15.115 -6.381 1.00 45.16 100 GLY A CA 1
ATOM 820 C C . GLY A 1 100 ? -35.670 15.327 -6.486 1.00 45.16 100 GLY A C 1
ATOM 821 O O . GLY A 1 100 ? -35.088 14.877 -7.470 1.00 45.16 100 GLY A O 1
ATOM 822 N N . ARG A 1 101 ? -34.986 15.958 -5.515 1.00 39.69 101 ARG A N 1
ATOM 823 C CA . ARG A 1 101 ? -33.508 15.884 -5.446 1.00 39.69 101 ARG A CA 1
ATOM 824 C C . ARG A 1 101 ? -33.042 15.146 -4.201 1.00 39.69 101 ARG A C 1
ATOM 826 O O . ARG A 1 101 ? -33.147 15.639 -3.083 1.00 39.69 101 ARG A O 1
ATOM 833 N N . GLU A 1 102 ? -32.483 13.970 -4.448 1.00 37.84 102 GLU A N 1
ATOM 834 C CA . GLU A 1 102 ? -31.835 13.087 -3.486 1.00 37.84 102 GLU A CA 1
ATOM 835 C C . GLU A 1 102 ? -30.677 13.821 -2.779 1.00 37.84 102 GLU A C 1
ATOM 837 O O . GLU A 1 102 ? -29.623 14.086 -3.365 1.00 37.84 102 GLU A O 1
ATOM 842 N N . VAL A 1 103 ? -30.860 14.192 -1.509 1.00 41.22 103 VAL A N 1
ATOM 843 C CA . VAL A 1 103 ? -29.761 14.707 -0.680 1.00 41.22 103 VAL A CA 1
ATOM 844 C C . VAL A 1 103 ? -29.064 13.512 -0.039 1.00 41.22 103 VAL A C 1
ATOM 846 O O . VAL A 1 103 ? -29.496 12.983 0.981 1.00 41.22 103 VAL A O 1
ATOM 849 N N . LYS A 1 104 ? -27.968 13.081 -0.666 1.00 34.47 104 LYS A N 1
ATOM 850 C CA . LYS A 1 104 ? -27.129 11.965 -0.213 1.00 34.47 104 LYS A CA 1
ATOM 851 C C . LYS A 1 104 ? -26.432 12.301 1.109 1.00 34.47 104 LYS A C 1
ATOM 853 O O . LYS A 1 104 ? -25.423 13.007 1.126 1.00 34.47 104 LYS A O 1
ATOM 858 N N . HIS A 1 105 ? -26.909 11.743 2.219 1.00 37.06 105 HIS A N 1
ATOM 859 C CA . HIS A 1 105 ? -26.138 11.681 3.462 1.00 37.06 105 HIS A CA 1
ATOM 860 C C . HIS A 1 105 ? -25.174 10.492 3.412 1.00 37.06 105 HIS A C 1
ATOM 862 O O . HIS A 1 105 ? -25.474 9.385 3.843 1.00 37.06 105 HIS A O 1
ATOM 868 N N . ARG A 1 106 ? -23.984 10.734 2.860 1.00 33.59 106 ARG A N 1
ATOM 869 C CA . ARG A 1 106 ? -22.904 9.748 2.766 1.00 33.59 106 ARG A CA 1
ATOM 870 C C . ARG A 1 106 ? -22.141 9.699 4.101 1.00 33.59 106 ARG A C 1
ATOM 872 O O . ARG A 1 106 ? -21.350 10.597 4.382 1.00 33.59 106 ARG A O 1
ATOM 879 N N . MET A 1 107 ? -22.304 8.648 4.913 1.00 38.12 107 MET A N 1
ATOM 880 C CA . MET A 1 107 ? -21.231 8.199 5.822 1.00 38.12 107 MET A CA 1
ATOM 881 C C . MET A 1 107 ? -20.195 7.442 4.981 1.00 38.12 107 MET A C 1
ATOM 883 O O . MET A 1 107 ? -19.985 6.249 5.132 1.00 38.12 107 MET A O 1
ATOM 887 N N . ALA A 1 108 ? -19.557 8.136 4.044 1.00 39.97 108 ALA A N 1
ATOM 888 C CA . ALA A 1 108 ? -18.276 7.661 3.557 1.00 39.97 108 ALA A CA 1
ATOM 889 C C . ALA A 1 108 ? -17.234 8.061 4.607 1.00 39.97 108 ALA A C 1
ATOM 891 O O . ALA A 1 108 ? -17.320 9.152 5.184 1.00 39.97 108 ALA A O 1
ATOM 892 N N . LEU A 1 109 ? -16.196 7.247 4.783 1.00 46.94 109 LEU A N 1
ATOM 893 C CA . LEU A 1 109 ? -14.861 7.752 5.106 1.00 46.94 109 LEU A CA 1
ATOM 894 C C . LEU A 1 109 ? -14.456 8.689 3.947 1.00 46.94 109 LEU A C 1
ATOM 896 O O . LEU A 1 109 ? -13.602 8.362 3.138 1.00 46.94 109 LEU A O 1
ATOM 900 N N . ASN A 1 110 ? -15.139 9.826 3.774 1.00 47.31 110 ASN A N 1
ATOM 901 C CA . ASN A 1 110 ? -15.103 10.625 2.541 1.00 47.31 110 ASN A CA 1
ATOM 902 C C . ASN A 1 110 ? -13.788 11.398 2.400 1.00 47.31 110 ASN A C 1
ATOM 904 O O . ASN A 1 110 ? -13.606 12.221 1.509 1.00 47.31 110 ASN A O 1
ATOM 908 N N . THR A 1 111 ? -12.891 11.175 3.351 1.00 55.25 111 THR A N 1
ATOM 909 C CA . THR A 1 111 ? -11.547 11.687 3.363 1.00 55.25 111 THR A CA 1
ATOM 910 C C . THR A 1 111 ? -10.644 10.505 3.659 1.00 55.25 111 THR A C 1
ATOM 912 O O . THR A 1 111 ? -10.593 10.047 4.800 1.00 55.25 111 THR A O 1
ATOM 915 N N . GLU A 1 112 ? -9.921 10.032 2.646 1.00 72.81 112 GLU A N 1
ATOM 916 C CA . GLU A 1 112 ? -8.831 9.052 2.757 1.00 72.81 112 GLU A CA 1
ATOM 917 C C . GLU A 1 112 ? -7.616 9.688 3.458 1.00 72.81 112 GLU A C 1
ATOM 919 O O . GLU A 1 112 ? -6.503 9.764 2.942 1.00 72.81 112 GLU A O 1
ATOM 924 N N . ARG A 1 113 ? -7.854 10.247 4.646 1.00 81.81 113 ARG A N 1
ATOM 925 C CA . ARG A 1 113 ? -6.877 10.958 5.461 1.00 81.81 113 ARG A CA 1
ATOM 926 C C . ARG A 1 113 ? -6.457 10.078 6.621 1.00 81.81 113 ARG A C 1
ATOM 928 O O . ARG A 1 113 ? -7.251 9.320 7.169 1.00 81.81 113 ARG A O 1
ATOM 935 N N . GLU A 1 114 ? -5.212 10.258 7.043 1.00 85.44 114 GLU A N 1
ATOM 936 C CA . GLU A 1 114 ? -4.622 9.530 8.167 1.00 85.44 114 GLU A CA 1
ATOM 937 C C . GLU A 1 114 ? -5.504 9.605 9.417 1.00 85.44 114 GLU A C 1
ATOM 939 O O . GLU A 1 114 ? -5.862 8.573 9.965 1.00 85.44 114 GLU A O 1
ATOM 944 N N . LYS A 1 115 ? -5.967 10.809 9.790 1.00 85.00 115 LYS A N 1
ATOM 945 C CA . LYS A 1 115 ? -6.855 11.023 10.949 1.00 85.00 115 LYS A CA 1
ATOM 946 C C . LYS A 1 115 ? -8.107 10.144 10.921 1.00 85.00 115 LYS A C 1
ATOM 948 O O . LYS A 1 115 ? -8.540 9.660 11.961 1.00 85.00 115 LYS A O 1
ATOM 953 N N . THR A 1 116 ? -8.688 9.952 9.739 1.00 85.25 116 THR A N 1
ATOM 954 C CA . THR A 1 116 ? -9.908 9.165 9.570 1.00 85.25 116 THR A CA 1
ATOM 955 C C . THR A 1 116 ? -9.626 7.678 9.798 1.00 85.25 116 THR A C 1
ATOM 957 O O . THR A 1 116 ? -10.371 7.021 10.522 1.00 85.25 116 THR A O 1
ATOM 960 N N . PHE A 1 117 ? -8.518 7.161 9.258 1.00 88.38 117 PHE A N 1
ATOM 961 C CA . PHE A 1 117 ? -8.092 5.782 9.508 1.00 88.38 117 PHE A CA 1
ATOM 962 C C . PHE A 1 117 ? -7.626 5.562 10.950 1.00 88.38 117 PHE A C 1
ATOM 964 O O . PHE A 1 117 ? -7.922 4.519 11.519 1.00 88.38 117 PHE A O 1
ATOM 971 N N . THR A 1 118 ? -6.956 6.536 11.571 1.00 90.12 118 THR A N 1
ATOM 972 C CA . THR A 1 118 ? -6.553 6.462 12.983 1.00 90.12 118 TH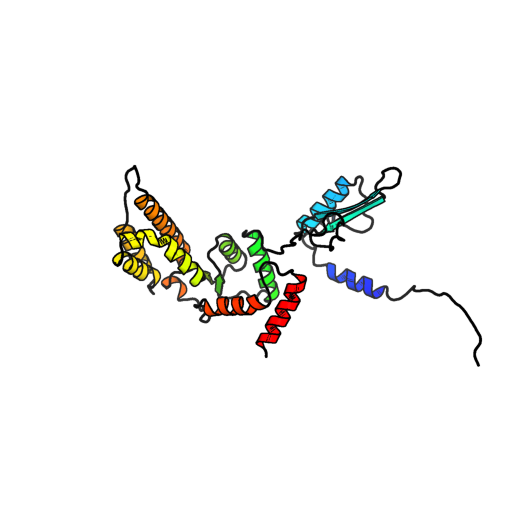R A CA 1
ATOM 973 C C . THR A 1 118 ? -7.772 6.304 13.880 1.00 90.12 118 THR A C 1
ATOM 975 O O . THR A 1 118 ? -7.802 5.386 14.694 1.00 90.12 118 THR A O 1
ATOM 978 N N . TRP A 1 119 ? -8.799 7.139 13.688 1.00 89.00 119 TRP A N 1
ATOM 979 C CA . TRP A 1 119 ? -10.049 7.014 14.435 1.00 89.00 119 TRP A CA 1
ATOM 980 C C . TRP A 1 119 ? -10.699 5.642 14.216 1.00 89.00 119 TRP A C 1
ATOM 982 O O . TRP A 1 119 ? -11.031 4.966 15.185 1.00 89.00 119 TRP A O 1
ATOM 992 N N . LEU A 1 120 ? -10.805 5.187 12.960 1.00 87.88 120 LEU A N 1
ATOM 993 C CA . LEU A 1 120 ? -11.375 3.875 12.632 1.00 87.88 120 LEU A CA 1
ATOM 994 C C . LEU A 1 120 ? -10.636 2.735 13.347 1.00 87.88 120 LEU A C 1
ATOM 996 O O . LEU A 1 120 ? -11.260 1.859 13.939 1.00 87.88 120 LEU A O 1
ATOM 1000 N N . PHE A 1 121 ? -9.305 2.751 13.311 1.00 91.56 121 PHE A N 1
ATOM 1001 C CA . PHE A 1 121 ? -8.484 1.734 13.955 1.00 91.56 121 PHE A CA 1
ATOM 1002 C C . PHE A 1 121 ? -8.556 1.790 15.482 1.00 91.56 121 PHE A C 1
ATOM 1004 O O . PHE A 1 121 ? -8.512 0.740 16.116 1.00 91.56 121 PHE A O 1
ATOM 1011 N N . GLN A 1 122 ? -8.723 2.974 16.077 1.00 89.88 122 GLN A N 1
ATOM 1012 C CA . GLN A 1 122 ? -8.977 3.111 17.514 1.00 89.88 122 GLN A CA 1
ATOM 1013 C C . GLN A 1 122 ? -10.328 2.507 17.912 1.00 89.88 122 GLN A C 1
ATOM 1015 O O . GLN A 1 122 ? -10.389 1.770 18.894 1.00 89.88 122 GLN A O 1
ATOM 1020 N N . GLN A 1 123 ? -11.388 2.761 17.136 1.00 88.56 123 GLN A N 1
ATOM 1021 C CA . GLN A 1 123 ? -12.695 2.142 17.384 1.00 88.56 123 GLN A CA 1
ATOM 1022 C C . GLN A 1 123 ? -12.612 0.621 17.254 1.00 88.56 123 GLN A C 1
ATOM 1024 O O . GLN A 1 123 ? -13.050 -0.102 18.143 1.00 88.56 123 GLN A O 1
ATOM 1029 N N . TRP A 1 124 ? -11.963 0.130 16.196 1.00 85.12 124 TRP A N 1
ATOM 1030 C CA . TRP A 1 124 ? -11.747 -1.303 16.016 1.00 85.12 124 TRP A CA 1
ATOM 1031 C C . TRP A 1 124 ? -10.982 -1.924 17.193 1.00 85.12 124 TRP A C 1
ATOM 1033 O O . TRP A 1 124 ? -11.383 -2.966 17.701 1.00 85.12 124 TRP A O 1
ATOM 1043 N N . LEU A 1 125 ? -9.922 -1.270 17.679 1.00 87.81 125 LEU A N 1
ATOM 1044 C CA . LEU A 1 125 ? -9.153 -1.744 18.831 1.00 87.81 125 LEU A CA 1
ATOM 1045 C C . LEU A 1 125 ? -10.003 -1.810 20.110 1.00 87.81 125 LEU A C 1
ATOM 1047 O O . LEU A 1 125 ? -9.907 -2.790 20.849 1.00 87.81 125 LEU A O 1
ATOM 1051 N N . SER A 1 126 ? -10.855 -0.808 20.340 1.00 84.62 126 SER A N 1
ATOM 1052 C CA . SER A 1 126 ? -11.795 -0.785 21.466 1.00 84.62 126 SER A CA 1
ATOM 1053 C C . SER A 1 126 ? -12.769 -1.966 21.404 1.00 84.62 126 SER A C 1
ATOM 1055 O O . SER A 1 126 ? -12.899 -2.707 22.379 1.00 84.62 126 SER A O 1
ATOM 1057 N N . CYS A 1 127 ? -13.354 -2.229 20.230 1.00 83.56 127 CYS A N 1
ATOM 1058 C CA . CYS A 1 127 ? -14.238 -3.377 20.008 1.00 83.56 127 CYS A CA 1
ATOM 1059 C C . CYS A 1 127 ? -13.535 -4.732 20.199 1.00 83.56 127 CYS A C 1
ATOM 1061 O O . CYS A 1 127 ? -14.184 -5.721 20.520 1.00 83.56 127 CYS A O 1
ATOM 1063 N N . MET A 1 128 ? -12.211 -4.785 20.031 1.00 80.75 128 MET A N 1
ATOM 1064 C CA . MET A 1 128 ? -11.394 -5.987 20.230 1.00 80.75 128 MET A CA 1
ATOM 1065 C C . MET A 1 128 ? -10.829 -6.094 21.660 1.00 80.75 128 MET A C 1
ATOM 1067 O O . MET A 1 128 ? -9.836 -6.791 21.879 1.00 80.75 128 MET A O 1
ATOM 1071 N N . TRP A 1 129 ? -11.426 -5.405 22.642 1.00 85.62 129 TRP A N 1
ATOM 1072 C CA . TRP A 1 129 ? -10.966 -5.349 24.040 1.00 85.62 129 TRP A CA 1
ATOM 1073 C C . TRP A 1 129 ? -9.496 -4.932 24.178 1.00 85.62 129 TRP A C 1
ATOM 1075 O O . TRP A 1 129 ? -8.741 -5.505 24.966 1.00 85.62 129 TRP A O 1
ATOM 1085 N N . ASN A 1 130 ? -9.066 -3.963 23.368 1.00 84.75 130 ASN A N 1
ATOM 1086 C CA . ASN A 1 130 ? -7.686 -3.484 23.297 1.00 84.75 130 ASN A CA 1
ATOM 1087 C C . ASN A 1 130 ? -6.652 -4.567 22.940 1.00 84.75 130 ASN A C 1
ATOM 1089 O O . ASN A 1 130 ? -5.453 -4.398 23.173 1.00 84.75 130 ASN A O 1
ATOM 1093 N N . LYS A 1 131 ? -7.089 -5.675 22.329 1.00 83.88 131 LYS A N 1
ATOM 1094 C CA . LYS A 1 131 ? -6.191 -6.708 21.812 1.00 83.88 131 LYS A CA 1
ATOM 1095 C C . LYS A 1 131 ? -5.825 -6.396 20.370 1.00 83.88 131 LYS A C 1
ATOM 1097 O O . LYS A 1 131 ? -6.675 -6.340 19.486 1.00 83.88 131 LYS A O 1
ATOM 1102 N N . THR A 1 132 ? -4.531 -6.219 20.129 1.00 82.44 132 THR A N 1
ATOM 1103 C CA . THR A 1 132 ? -4.005 -5.967 18.785 1.00 82.44 132 THR A CA 1
ATOM 1104 C C . THR A 1 132 ? -3.841 -7.276 18.010 1.00 82.44 132 THR A C 1
ATOM 1106 O O . THR A 1 132 ? -3.477 -8.314 18.564 1.00 82.44 132 THR A O 1
ATOM 1109 N N . SER A 1 133 ? -4.102 -7.246 16.704 1.00 77.88 133 SER A N 1
ATOM 1110 C CA . SER A 1 133 ? -3.790 -8.369 15.816 1.00 77.88 133 SER A CA 1
ATOM 1111 C C . SER A 1 133 ? -2.291 -8.435 15.530 1.00 77.88 133 SER A C 1
ATOM 1113 O O . SER A 1 133 ? -1.666 -7.406 15.282 1.00 77.88 133 SER A O 1
ATOM 1115 N N . GLY A 1 134 ? -1.722 -9.637 15.427 1.00 83.81 134 GLY A N 1
ATOM 1116 C CA . GLY A 1 134 ? -0.314 -9.803 15.037 1.00 83.81 134 GLY A CA 1
ATOM 1117 C C . GLY A 1 134 ? -0.000 -9.349 13.602 1.00 83.81 134 GLY A C 1
ATOM 1118 O O . GLY A 1 134 ? 1.144 -9.017 13.290 1.00 83.81 134 GLY A O 1
ATOM 1119 N N . ALA A 1 135 ? -1.007 -9.295 12.724 1.00 87.38 135 ALA A N 1
ATOM 1120 C CA . ALA A 1 135 ? -0.854 -8.875 11.338 1.00 87.38 135 ALA A CA 1
ATOM 1121 C C . ALA A 1 135 ? -2.124 -8.204 10.795 1.00 87.38 135 ALA A C 1
ATOM 1123 O O . ALA A 1 135 ? -3.231 -8.626 11.118 1.00 87.38 135 ALA A O 1
ATOM 1124 N N . ILE A 1 136 ? -1.948 -7.207 9.927 1.00 88.50 136 ILE A N 1
ATOM 1125 C CA . ILE A 1 136 ? -3.020 -6.511 9.203 1.00 88.50 136 ILE A CA 1
ATOM 1126 C C . ILE A 1 136 ? -2.694 -6.519 7.710 1.00 88.50 136 ILE A C 1
ATOM 1128 O O . ILE A 1 136 ? -1.549 -6.297 7.307 1.00 88.50 136 ILE A O 1
ATOM 1132 N N . ILE A 1 137 ? -3.713 -6.761 6.884 1.00 86.38 137 ILE A N 1
ATOM 1133 C CA . ILE A 1 137 ? -3.621 -6.681 5.426 1.00 86.38 137 ILE A CA 1
ATOM 1134 C C . ILE A 1 137 ? -4.579 -5.599 4.947 1.00 86.38 137 ILE A C 1
ATOM 1136 O O . ILE A 1 137 ? -5.772 -5.684 5.218 1.00 86.38 137 ILE A O 1
ATOM 1140 N N . THR A 1 138 ? -4.063 -4.608 4.230 1.00 87.19 138 THR A N 1
ATOM 1141 C CA . THR A 1 138 ? -4.863 -3.530 3.628 1.00 87.19 138 THR A CA 1
ATOM 1142 C C . THR A 1 138 ? -4.242 -3.087 2.309 1.00 87.19 138 THR A C 1
ATOM 1144 O O . THR A 1 138 ? -3.161 -3.552 1.931 1.00 87.19 138 THR A O 1
ATOM 1147 N N . ASP A 1 139 ? -4.914 -2.185 1.605 1.00 83.12 139 ASP A N 1
ATOM 1148 C CA . ASP A 1 139 ? -4.405 -1.606 0.367 1.00 83.12 139 ASP A CA 1
ATOM 1149 C C . ASP A 1 139 ? -3.192 -0.700 0.584 1.00 83.12 139 ASP A C 1
ATOM 1151 O O . ASP A 1 139 ? -2.841 -0.306 1.705 1.00 83.12 139 ASP A O 1
ATOM 1155 N N . GLN A 1 140 ? -2.520 -0.379 -0.521 1.00 81.81 140 GLN A N 1
ATOM 1156 C CA . GLN A 1 140 ? -1.413 0.562 -0.512 1.00 81.81 140 GLN A CA 1
ATOM 1157 C C . GLN A 1 140 ? -1.948 1.984 -0.293 1.00 81.81 140 GLN A C 1
ATOM 1159 O O . GLN A 1 140 ? -2.616 2.547 -1.152 1.00 81.81 140 GLN A O 1
ATOM 1164 N N . GLY A 1 141 ? -1.608 2.592 0.845 1.00 84.75 141 GLY A N 1
ATOM 1165 C CA . GLY A 1 141 ? -1.963 3.979 1.140 1.00 84.75 141 GLY A CA 1
ATOM 1166 C C . GLY A 1 141 ? -1.134 4.541 2.288 1.00 84.75 141 GLY A C 1
ATOM 1167 O O . GLY A 1 141 ? -1.036 3.928 3.352 1.00 84.75 141 GLY A O 1
ATOM 1168 N N . SER A 1 142 ? -0.528 5.715 2.092 1.00 86.12 142 SER A N 1
ATOM 1169 C CA . SER A 1 142 ? 0.291 6.370 3.124 1.00 86.12 142 SER A CA 1
ATOM 1170 C C . SER A 1 142 ? -0.530 6.709 4.369 1.00 86.12 142 SER A C 1
ATOM 1172 O O . SER A 1 142 ? -0.066 6.466 5.479 1.00 86.12 142 SER A O 1
ATOM 1174 N N . ALA A 1 143 ? -1.767 7.177 4.179 1.00 87.44 143 ALA A N 1
ATOM 1175 C CA . ALA A 1 143 ? -2.713 7.471 5.249 1.00 87.44 143 ALA A CA 1
ATOM 1176 C C . ALA A 1 143 ? -3.032 6.231 6.101 1.00 87.44 143 ALA A C 1
ATOM 1178 O O . ALA A 1 143 ? -2.935 6.288 7.325 1.00 87.44 143 ALA A O 1
ATOM 1179 N N . ILE A 1 144 ? -3.343 5.100 5.457 1.00 89.75 144 ILE A N 1
ATOM 1180 C CA . ILE A 1 144 ? -3.626 3.826 6.135 1.00 89.75 144 ILE A CA 1
ATOM 1181 C C . ILE A 1 144 ? -2.383 3.337 6.879 1.00 89.75 144 ILE A C 1
ATOM 1183 O O . ILE A 1 144 ? -2.457 2.993 8.054 1.00 89.75 144 ILE A O 1
ATOM 1187 N N . ARG A 1 145 ? -1.221 3.342 6.217 1.00 89.62 145 ARG A N 1
ATOM 1188 C CA . ARG A 1 145 ? 0.044 2.884 6.805 1.00 89.62 145 ARG A CA 1
ATOM 1189 C C . ARG A 1 145 ? 0.432 3.704 8.035 1.00 89.62 145 ARG A C 1
ATOM 1191 O O . ARG A 1 145 ? 0.839 3.134 9.043 1.00 89.62 145 ARG A O 1
ATOM 1198 N N . ASN A 1 146 ? 0.328 5.029 7.959 1.00 91.25 146 ASN A N 1
ATOM 1199 C CA . ASN A 1 146 ? 0.655 5.903 9.083 1.00 91.25 146 ASN A CA 1
ATOM 1200 C C . ASN A 1 146 ? -0.316 5.685 10.251 1.00 91.25 146 ASN A C 1
ATOM 1202 O O . ASN A 1 146 ? 0.126 5.563 11.391 1.00 91.25 146 ASN A O 1
ATOM 1206 N N . ALA A 1 147 ? -1.611 5.532 9.962 1.00 93.06 147 ALA A N 1
ATOM 1207 C CA . ALA A 1 147 ? -2.613 5.216 10.971 1.00 93.06 147 ALA A CA 1
ATOM 1208 C C . ALA A 1 147 ? -2.353 3.857 11.647 1.00 93.06 147 ALA A C 1
ATOM 1210 O O . ALA A 1 147 ? -2.361 3.780 12.873 1.00 93.06 147 ALA A O 1
ATOM 1211 N N . ILE A 1 148 ? -2.026 2.805 10.882 1.00 92.94 148 ILE A N 1
ATOM 1212 C CA . ILE A 1 148 ? -1.626 1.500 11.441 1.00 92.94 148 ILE A CA 1
ATOM 1213 C C . ILE A 1 148 ? -0.388 1.658 12.322 1.00 92.94 148 ILE A C 1
ATOM 1215 O O . ILE A 1 148 ? -0.370 1.150 13.433 1.00 92.94 148 ILE A O 1
ATOM 1219 N N . LYS A 1 149 ? 0.633 2.393 11.869 1.00 92.31 149 LYS A N 1
ATOM 1220 C CA . LYS A 1 149 ? 1.849 2.623 12.661 1.00 92.31 149 LYS A CA 1
ATOM 1221 C C . LYS A 1 149 ? 1.552 3.354 13.977 1.00 92.31 149 LYS A C 1
ATOM 1223 O O . LYS A 1 149 ? 2.215 3.086 14.974 1.00 92.31 149 LYS A O 1
ATOM 1228 N N . SER A 1 150 ? 0.576 4.262 13.971 1.00 92.75 150 SER A N 1
ATOM 1229 C CA . SER A 1 150 ? 0.162 5.020 15.152 1.00 92.75 150 SER A CA 1
ATOM 1230 C C . SER A 1 150 ? -0.665 4.192 16.136 1.00 92.75 150 SER A C 1
ATOM 1232 O O . SER A 1 150 ? -0.479 4.342 17.337 1.00 92.75 150 SER A O 1
ATOM 1234 N N . VAL A 1 151 ? -1.600 3.369 15.653 1.00 93.62 151 VAL A N 1
ATOM 1235 C CA . VAL A 1 151 ? -2.551 2.634 16.513 1.00 93.62 151 VAL A CA 1
ATOM 1236 C C . VAL A 1 151 ? -2.042 1.232 16.863 1.00 93.62 151 VAL A C 1
ATOM 1238 O O . VAL A 1 151 ? -2.274 0.737 17.961 1.00 93.62 151 VAL A O 1
ATOM 1241 N N . PHE A 1 152 ? -1.297 0.602 15.955 1.00 93.19 152 PHE A N 1
ATOM 1242 C CA . PHE A 1 152 ? -0.800 -0.768 16.065 1.00 93.19 152 PHE A CA 1
ATOM 1243 C C . PHE A 1 152 ? 0.717 -0.861 15.798 1.00 93.19 152 PHE A C 1
ATOM 1245 O O . PHE A 1 152 ? 1.149 -1.487 14.825 1.00 93.19 152 PHE A O 1
ATOM 1252 N N . PRO A 1 153 ? 1.572 -0.273 16.654 1.00 90.50 153 PRO A N 1
ATOM 1253 C CA . PRO A 1 153 ? 3.013 -0.158 16.390 1.00 90.50 153 PRO A CA 1
ATOM 1254 C C . PRO A 1 153 ? 3.746 -1.505 16.258 1.00 90.50 153 PRO A C 1
ATOM 1256 O O . PRO A 1 153 ? 4.786 -1.575 15.605 1.00 90.50 153 PRO A O 1
ATOM 1259 N N . HIS A 1 154 ? 3.204 -2.573 16.850 1.00 89.19 154 HIS A N 1
ATOM 1260 C CA . HIS A 1 154 ? 3.784 -3.921 16.823 1.00 89.19 154 HIS A CA 1
ATOM 1261 C C . HIS A 1 154 ? 3.139 -4.845 15.780 1.00 89.19 154 HIS A C 1
ATOM 1263 O O . HIS A 1 154 ? 3.543 -5.998 15.641 1.00 89.19 154 HIS A O 1
ATOM 1269 N N . THR A 1 155 ? 2.131 -4.368 15.050 1.00 90.19 155 THR A N 1
ATOM 1270 C CA . THR A 1 155 ? 1.406 -5.184 14.080 1.00 90.19 155 THR A CA 1
ATOM 1271 C C . THR A 1 155 ? 2.120 -5.184 12.740 1.00 90.19 155 THR A C 1
ATOM 1273 O O . THR A 1 155 ? 2.470 -4.141 12.186 1.00 90.19 155 THR A O 1
ATOM 1276 N N . HIS A 1 156 ? 2.293 -6.371 12.165 1.00 89.94 156 HIS A N 1
ATOM 1277 C CA . HIS A 1 156 ? 2.875 -6.496 10.838 1.00 89.94 156 HIS A CA 1
ATOM 1278 C C . HIS A 1 156 ? 1.871 -6.093 9.760 1.00 89.94 156 HIS A C 1
ATOM 1280 O O . HIS A 1 156 ? 0.876 -6.781 9.525 1.00 89.94 156 HIS A O 1
ATOM 1286 N N . HIS A 1 157 ? 2.154 -4.994 9.066 1.00 91.44 157 HIS A N 1
ATOM 1287 C CA . HIS A 1 157 ? 1.349 -4.539 7.939 1.00 91.44 157 HIS A CA 1
ATOM 1288 C C . HIS A 1 157 ? 1.825 -5.160 6.623 1.00 91.44 157 HIS A C 1
ATOM 1290 O O . HIS A 1 157 ? 3.012 -5.130 6.297 1.00 91.44 157 HIS A O 1
ATOM 1296 N N . ARG A 1 158 ? 0.884 -5.699 5.847 1.00 90.38 158 ARG A N 1
ATOM 1297 C CA . ARG A 1 158 ? 1.119 -6.245 4.511 1.00 90.38 158 ARG A CA 1
ATOM 1298 C C . ARG A 1 158 ? 0.167 -5.630 3.494 1.00 90.38 158 ARG A C 1
ATOM 1300 O O . ARG A 1 158 ? -1.027 -5.518 3.751 1.00 90.38 158 ARG A O 1
ATOM 1307 N N . PHE A 1 159 ? 0.679 -5.310 2.309 1.00 89.62 159 PHE A N 1
ATOM 1308 C CA . PHE A 1 159 ? -0.165 -4.858 1.209 1.00 89.62 159 PHE A CA 1
ATOM 1309 C C . PHE A 1 159 ? -0.983 -5.998 0.626 1.00 89.62 159 PHE A C 1
ATOM 1311 O O . PHE A 1 159 ? -0.507 -7.129 0.445 1.00 89.62 159 PHE A O 1
ATOM 1318 N N . PHE A 1 160 ? -2.227 -5.677 0.303 1.00 85.50 160 PHE A N 1
ATOM 1319 C CA . PHE A 1 160 ? -3.119 -6.602 -0.348 1.00 85.50 160 PHE A CA 1
ATOM 1320 C C . PHE A 1 160 ? -2.612 -6.947 -1.752 1.00 85.50 160 PHE A C 1
ATOM 1322 O O . PHE A 1 160 ? -2.372 -6.089 -2.601 1.00 85.50 160 PHE A O 1
ATOM 1329 N N . LYS A 1 161 ? -2.414 -8.248 -1.989 1.00 83.44 161 LYS A N 1
ATOM 1330 C CA . LYS A 1 161 ? -1.692 -8.755 -3.165 1.00 83.44 161 LYS A CA 1
ATOM 1331 C C . LYS A 1 161 ? -2.381 -8.405 -4.487 1.00 83.44 161 LYS A C 1
ATOM 1333 O O . LYS A 1 161 ? -1.688 -8.204 -5.477 1.00 83.44 161 LYS A O 1
ATOM 1338 N N . TRP A 1 162 ? -3.710 -8.402 -4.517 1.00 78.62 162 TRP A N 1
ATOM 1339 C CA . TRP A 1 162 ? -4.468 -8.174 -5.747 1.00 78.62 162 TRP A CA 1
ATOM 1340 C C . TRP A 1 162 ? -4.371 -6.721 -6.207 1.00 78.62 162 TRP A C 1
ATOM 1342 O O . TRP A 1 162 ? -3.919 -6.482 -7.322 1.00 78.62 162 TRP A O 1
ATOM 1352 N N . HIS A 1 163 ? -4.651 -5.767 -5.311 1.00 75.81 163 HIS A N 1
ATOM 1353 C CA . HIS A 1 163 ? -4.479 -4.337 -5.585 1.00 75.81 163 HIS A CA 1
ATOM 1354 C C . HIS A 1 163 ? -3.037 -4.024 -6.008 1.00 75.81 163 HIS A C 1
ATOM 1356 O O . HIS A 1 163 ? -2.809 -3.333 -6.998 1.00 75.81 163 HIS A O 1
ATOM 1362 N N . LEU A 1 164 ? -2.052 -4.630 -5.337 1.00 84.00 164 LEU A N 1
ATOM 1363 C CA . LEU A 1 164 ? -0.652 -4.518 -5.737 1.00 84.00 164 LEU A CA 1
ATOM 1364 C C . LEU A 1 164 ? -0.391 -5.031 -7.164 1.00 84.00 164 LEU A C 1
ATOM 1366 O O . LEU A 1 164 ? 0.377 -4.415 -7.899 1.00 84.00 164 LEU A O 1
ATOM 1370 N N . GLY A 1 165 ? -1.006 -6.149 -7.557 1.00 83.62 165 GLY A N 1
ATOM 1371 C CA . GLY A 1 165 ? -0.874 -6.726 -8.897 1.00 83.62 165 GLY A CA 1
ATOM 1372 C C . GLY A 1 165 ? -1.401 -5.800 -9.992 1.00 83.62 165 GLY A C 1
ATOM 1373 O O . GLY A 1 165 ? -0.691 -5.568 -10.966 1.00 83.62 165 GLY A O 1
ATOM 1374 N N . LEU A 1 166 ? -2.576 -5.199 -9.785 1.00 81.56 166 LEU A N 1
ATOM 1375 C CA . LEU A 1 166 ? -3.161 -4.243 -10.733 1.00 81.56 166 LEU A CA 1
ATOM 1376 C C . LEU A 1 166 ? -2.240 -3.044 -10.977 1.00 81.56 166 LEU A C 1
ATOM 1378 O O . LEU A 1 166 ? -1.920 -2.727 -12.122 1.00 81.56 166 LEU A O 1
ATOM 1382 N N . HIS A 1 167 ? -1.746 -2.422 -9.903 1.00 82.88 167 HIS A N 1
ATOM 1383 C CA . HIS A 1 167 ? -0.813 -1.301 -10.026 1.00 82.88 167 HIS A CA 1
ATOM 1384 C C . HIS A 1 167 ? 0.520 -1.724 -10.648 1.00 82.88 167 HIS A C 1
ATOM 1386 O O . HIS A 1 167 ? 1.106 -0.955 -11.409 1.00 82.88 167 HIS A O 1
ATOM 1392 N N . THR A 1 168 ? 0.991 -2.941 -10.361 1.00 86.69 168 THR A N 1
ATOM 1393 C CA . THR A 1 168 ? 2.224 -3.481 -10.950 1.00 86.69 168 THR A CA 1
ATOM 1394 C C . THR A 1 168 ? 2.108 -3.591 -12.467 1.00 86.69 168 THR A C 1
ATOM 1396 O O . THR A 1 168 ? 3.012 -3.158 -13.176 1.00 86.69 168 THR A O 1
ATOM 1399 N N . ASP A 1 169 ? 1.008 -4.135 -12.983 1.00 85.94 169 ASP A N 1
ATOM 1400 C CA . ASP A 1 169 ? 0.846 -4.323 -14.425 1.00 85.94 169 ASP A CA 1
ATOM 1401 C C . ASP A 1 169 ? 0.743 -2.991 -15.176 1.00 85.94 169 ASP A C 1
ATOM 1403 O O . ASP A 1 169 ? 1.360 -2.830 -16.231 1.00 85.94 169 ASP A O 1
ATOM 1407 N N . GLU A 1 170 ? 0.045 -2.011 -14.600 1.00 88.75 170 GLU A N 1
ATOM 1408 C CA . GLU A 1 170 ? -0.049 -0.658 -15.150 1.00 88.75 170 GLU A CA 1
ATOM 1409 C C . GLU A 1 170 ? 1.320 0.040 -15.193 1.00 88.75 170 GLU A C 1
ATOM 1411 O O . GLU A 1 170 ? 1.753 0.515 -16.247 1.00 88.75 170 GLU A O 1
ATOM 1416 N N . HIS A 1 171 ? 2.035 0.066 -14.063 1.00 90.44 171 HIS A N 1
ATOM 1417 C CA . HIS A 1 171 ? 3.281 0.823 -13.938 1.00 90.44 171 HIS A CA 1
ATOM 1418 C C . HIS A 1 171 ? 4.453 0.159 -14.657 1.00 90.44 171 HIS A C 1
ATOM 1420 O O . HIS A 1 171 ? 5.348 0.862 -15.121 1.00 90.44 171 HIS A O 1
ATOM 1426 N N . LEU A 1 172 ? 4.473 -1.170 -14.783 1.00 90.94 172 LEU A N 1
ATOM 1427 C CA . LEU A 1 172 ? 5.572 -1.890 -15.433 1.00 90.94 172 LEU A CA 1
ATOM 1428 C C . LEU A 1 172 ? 5.372 -2.091 -16.934 1.00 90.94 172 LEU A C 1
ATOM 1430 O O . LEU A 1 172 ? 6.304 -2.539 -17.603 1.00 90.94 172 LEU A O 1
ATOM 1434 N N . ARG A 1 173 ? 4.211 -1.716 -17.491 1.00 91.06 173 ARG A N 1
ATOM 1435 C CA . ARG A 1 173 ? 3.894 -1.887 -18.917 1.00 91.06 173 ARG A CA 1
ATOM 1436 C C . ARG A 1 173 ? 4.997 -1.355 -19.833 1.00 91.06 173 ARG A C 1
ATOM 1438 O O . ARG A 1 173 ? 5.401 -2.042 -20.761 1.00 91.06 173 ARG A O 1
ATOM 1445 N N . SER A 1 174 ? 5.511 -0.157 -19.549 1.00 89.06 174 SER A N 1
ATOM 1446 C CA . SER A 1 174 ? 6.553 0.483 -20.364 1.00 89.06 174 SER A CA 1
ATOM 1447 C C . SER A 1 174 ? 7.853 -0.321 -20.396 1.00 89.06 174 SER A C 1
ATOM 1449 O O . SER A 1 174 ? 8.402 -0.559 -21.466 1.00 89.06 174 SER A O 1
ATOM 1451 N N . LEU A 1 175 ? 8.323 -0.768 -19.229 1.00 89.50 175 LEU A N 1
ATOM 1452 C CA . LEU A 1 175 ? 9.562 -1.538 -19.108 1.00 89.50 175 LEU A CA 1
ATOM 1453 C C . LEU A 1 175 ? 9.410 -2.930 -19.721 1.00 89.50 175 LEU A C 1
ATOM 1455 O O . LEU A 1 175 ? 10.306 -3.390 -20.421 1.00 89.50 175 LEU A O 1
ATOM 1459 N N . ARG A 1 176 ? 8.249 -3.563 -19.540 1.00 91.44 176 ARG A N 1
ATOM 1460 C CA . ARG A 1 176 ? 7.929 -4.845 -20.172 1.00 91.44 176 ARG A CA 1
ATOM 1461 C C . ARG A 1 176 ? 7.902 -4.747 -21.695 1.00 91.44 176 ARG A C 1
ATOM 1463 O O . ARG A 1 176 ? 8.472 -5.602 -22.356 1.00 91.44 176 ARG A O 1
ATOM 1470 N N . CYS A 1 177 ? 7.313 -3.695 -22.266 1.00 90.19 177 CYS A N 1
ATOM 1471 C CA . CYS A 1 177 ? 7.333 -3.489 -23.718 1.00 90.19 177 CYS A CA 1
ATOM 1472 C C . CYS A 1 177 ? 8.751 -3.294 -24.279 1.00 90.19 177 CYS A C 1
ATOM 1474 O O . CYS A 1 177 ? 8.988 -3.616 -25.440 1.00 90.19 177 CYS A O 1
ATOM 1476 N N . SER A 1 178 ? 9.677 -2.751 -23.486 1.00 87.25 178 SER A N 1
ATOM 1477 C CA . SER A 1 178 ? 11.046 -2.460 -23.928 1.00 87.25 178 SER A CA 1
ATOM 1478 C C . SER A 1 178 ? 12.042 -3.594 -23.685 1.00 87.25 178 SER A C 1
ATOM 1480 O O . SER A 1 178 ? 12.988 -3.723 -24.457 1.00 87.25 178 SER A O 1
ATOM 1482 N N . TYR A 1 179 ? 11.863 -4.374 -22.615 1.00 88.25 179 TYR A N 1
ATOM 1483 C CA . TYR A 1 179 ? 12.913 -5.239 -22.063 1.00 88.25 179 TYR A CA 1
ATOM 1484 C C . TYR A 1 179 ? 12.429 -6.637 -21.650 1.00 88.25 179 TYR A C 1
ATOM 1486 O O . TYR A 1 179 ? 13.134 -7.325 -20.909 1.00 88.25 179 TYR A O 1
ATOM 1494 N N . ASN A 1 180 ? 11.216 -7.053 -22.031 1.00 86.50 180 ASN A N 1
ATOM 1495 C CA . ASN A 1 180 ? 10.803 -8.438 -21.799 1.00 86.50 180 ASN A CA 1
ATOM 1496 C C . ASN A 1 180 ? 11.465 -9.400 -22.796 1.00 86.50 180 ASN A C 1
ATOM 1498 O O . ASN A 1 180 ? 11.595 -9.047 -23.970 1.00 86.50 180 ASN A O 1
ATOM 1502 N N . PRO A 1 181 ? 11.765 -10.643 -22.364 1.00 92.19 181 PRO A N 1
ATOM 1503 C CA . PRO A 1 181 ? 11.397 -11.264 -21.078 1.00 92.19 181 PRO A CA 1
ATOM 1504 C C . PRO A 1 181 ? 12.375 -11.023 -19.910 1.00 92.19 181 PRO A C 1
ATOM 1506 O O . PRO A 1 181 ? 12.064 -11.386 -18.773 1.00 92.19 181 PRO A O 1
ATOM 1509 N N . GLU A 1 182 ? 13.544 -10.434 -20.156 1.00 93.25 182 GLU A N 1
ATOM 1510 C CA . GLU A 1 182 ? 14.630 -10.309 -19.174 1.00 93.25 182 GLU A CA 1
ATOM 1511 C C . GLU A 1 182 ? 14.215 -9.478 -17.955 1.00 93.25 182 GLU A C 1
ATOM 1513 O O . GLU A 1 182 ? 14.550 -9.817 -16.817 1.00 93.25 182 GLU A O 1
ATOM 1518 N N . PHE A 1 183 ? 13.453 -8.404 -18.175 1.00 92.94 183 PHE A N 1
ATOM 1519 C CA . PHE A 1 183 ? 12.959 -7.556 -17.093 1.00 92.94 183 PHE A CA 1
ATOM 1520 C C . PHE A 1 183 ? 12.046 -8.319 -16.126 1.00 92.94 183 PHE A C 1
ATOM 1522 O O . PHE A 1 183 ? 12.219 -8.217 -14.910 1.00 92.94 183 PHE A O 1
ATOM 1529 N N . ASP A 1 184 ? 11.114 -9.128 -16.636 1.00 92.69 184 ASP A N 1
ATOM 1530 C CA . ASP A 1 184 ? 10.219 -9.926 -15.793 1.00 92.69 184 ASP A CA 1
ATOM 1531 C C . ASP A 1 184 ? 10.974 -10.995 -14.986 1.00 92.69 184 ASP A C 1
ATOM 1533 O O . ASP A 1 184 ? 10.583 -11.303 -13.854 1.00 92.69 184 ASP A O 1
ATOM 1537 N N . ASP A 1 185 ? 12.069 -11.547 -15.517 1.00 94.81 185 ASP A N 1
ATOM 1538 C CA . ASP A 1 185 ? 12.947 -12.447 -14.762 1.00 94.81 185 ASP A CA 1
ATOM 1539 C C . ASP A 1 185 ? 13.675 -11.708 -13.627 1.00 94.81 185 ASP A C 1
ATOM 1541 O O . ASP A 1 185 ? 13.639 -12.153 -12.475 1.00 94.81 185 ASP A O 1
ATOM 1545 N N . HIS A 1 186 ? 14.252 -10.533 -13.903 1.00 94.94 186 HIS A N 1
ATOM 1546 C CA . HIS A 1 186 ? 14.874 -9.692 -12.875 1.00 94.94 186 HIS A CA 1
ATOM 1547 C C . HIS A 1 186 ? 13.874 -9.271 -11.785 1.00 94.94 186 HIS A C 1
ATOM 1549 O O . HIS A 1 186 ? 14.143 -9.438 -10.590 1.00 94.94 186 HIS A O 1
ATOM 1555 N N . TYR A 1 187 ? 12.684 -8.812 -12.177 1.00 94.69 187 TYR A N 1
ATOM 1556 C CA . TYR A 1 187 ? 11.618 -8.430 -11.253 1.00 94.69 187 TYR A CA 1
ATOM 1557 C C . TYR A 1 187 ? 11.150 -9.619 -10.400 1.00 94.69 187 TYR A C 1
ATOM 1559 O O . TYR A 1 187 ? 10.912 -9.492 -9.195 1.00 94.69 187 TYR A O 1
ATOM 1567 N N . ARG A 1 188 ? 11.051 -10.817 -10.986 1.00 95.00 188 ARG A N 1
ATOM 1568 C CA . ARG A 1 188 ? 10.700 -12.041 -10.253 1.00 95.00 188 ARG A CA 1
ATOM 1569 C C . ARG A 1 188 ? 11.786 -12.442 -9.262 1.00 95.00 188 ARG A C 1
ATOM 1571 O O . ARG A 1 188 ? 11.448 -12.782 -8.128 1.00 95.00 188 ARG A O 1
ATOM 1578 N N . LYS A 1 189 ? 13.060 -12.386 -9.662 1.00 95.94 189 LYS A N 1
ATOM 1579 C CA . LYS A 1 189 ? 14.211 -12.671 -8.790 1.00 95.94 189 LYS A CA 1
ATOM 1580 C C . LYS A 1 189 ? 14.242 -11.748 -7.582 1.00 95.94 189 LYS A C 1
ATOM 1582 O O . LYS A 1 189 ? 14.474 -12.230 -6.482 1.00 95.94 189 LYS A O 1
ATOM 1587 N N . TRP A 1 190 ? 13.924 -10.468 -7.760 1.00 96.44 190 TRP A N 1
ATOM 1588 C CA . TRP A 1 190 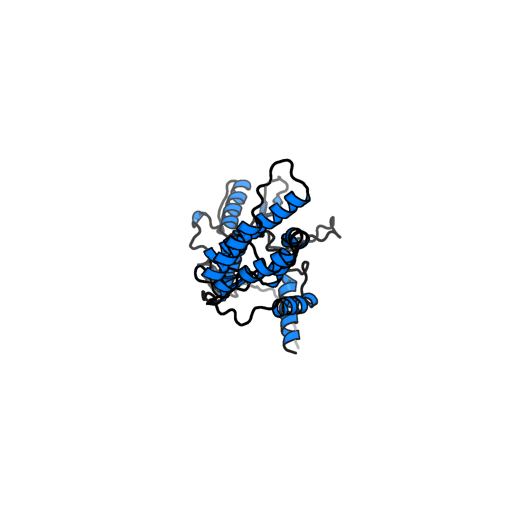? 13.768 -9.531 -6.651 1.00 96.44 190 TRP A CA 1
ATOM 1589 C C . TRP A 1 190 ? 12.558 -9.879 -5.766 1.00 96.44 190 TRP A C 1
ATOM 1591 O O . TRP A 1 190 ? 12.687 -10.124 -4.571 1.00 96.44 190 TRP A O 1
ATOM 1601 N N . THR A 1 191 ? 11.359 -9.962 -6.339 1.00 94.12 191 THR A N 1
ATOM 1602 C CA . THR A 1 191 ? 10.115 -9.978 -5.544 1.00 94.12 191 THR A CA 1
ATOM 1603 C C . THR A 1 191 ? 9.748 -11.336 -4.943 1.00 94.12 191 THR A C 1
ATOM 1605 O O . THR A 1 191 ? 9.043 -11.405 -3.927 1.00 94.12 191 THR A O 1
ATOM 1608 N N . LYS A 1 192 ? 10.178 -12.435 -5.574 1.00 93.12 192 LYS A N 1
ATOM 1609 C CA . LYS A 1 192 ? 9.860 -13.814 -5.165 1.00 93.12 192 LYS A CA 1
ATOM 1610 C C . LYS A 1 192 ? 10.976 -14.480 -4.374 1.00 93.12 192 LYS A C 1
ATOM 1612 O O . LYS A 1 192 ? 10.769 -15.619 -3.945 1.00 93.12 192 LYS A O 1
ATOM 1617 N N . ASN A 1 193 ? 12.105 -13.807 -4.155 1.00 93.19 193 ASN A N 1
ATOM 1618 C CA . ASN A 1 193 ? 13.165 -14.364 -3.330 1.00 93.19 193 ASN A CA 1
ATOM 1619 C C . ASN A 1 193 ? 12.672 -14.621 -1.899 1.00 93.19 193 ASN A C 1
ATOM 1621 O O . ASN A 1 193 ? 11.779 -13.939 -1.385 1.00 93.19 193 ASN A O 1
ATOM 1625 N N . ARG A 1 194 ? 13.243 -15.645 -1.269 1.00 93.12 194 ARG A N 1
ATOM 1626 C CA . ARG A 1 194 ? 13.044 -15.937 0.152 1.00 93.12 194 ARG A CA 1
ATOM 1627 C C . ARG A 1 194 ? 14.141 -15.314 1.005 1.00 93.12 194 ARG A C 1
ATOM 1629 O O . ARG A 1 194 ? 13.907 -15.019 2.167 1.00 93.12 194 ARG A O 1
ATOM 1636 N N . ASP A 1 195 ? 15.315 -15.093 0.458 1.00 95.00 195 ASP A N 1
ATOM 1637 C CA . ASP A 1 195 ? 16.373 -14.463 1.217 1.00 95.00 195 ASP A CA 1
ATOM 1638 C C . ASP A 1 195 ? 16.346 -12.939 1.025 1.00 95.00 195 ASP A C 1
ATOM 1640 O O . ASP A 1 195 ? 16.057 -12.442 -0.068 1.00 95.00 195 ASP A O 1
ATOM 1644 N N . ILE A 1 196 ? 16.562 -12.198 2.117 1.00 95.56 196 ILE A N 1
ATOM 1645 C CA . ILE A 1 196 ? 16.555 -10.729 2.089 1.00 95.56 196 ILE A CA 1
ATOM 1646 C C . ILE A 1 196 ? 17.779 -10.221 1.336 1.00 95.56 196 ILE A C 1
ATOM 1648 O O . ILE A 1 196 ? 17.643 -9.332 0.502 1.00 95.56 196 ILE A O 1
ATOM 1652 N N . GLU A 1 197 ? 18.954 -10.783 1.599 1.00 96.62 197 GLU A N 1
ATOM 1653 C CA . GLU A 1 197 ? 20.198 -10.355 0.973 1.00 96.62 197 GLU A CA 1
ATOM 1654 C C . GLU A 1 197 ? 20.158 -10.612 -0.538 1.00 96.62 197 GLU A C 1
ATOM 1656 O O . GLU A 1 197 ? 20.417 -9.708 -1.329 1.00 96.62 197 GLU A O 1
ATOM 1661 N N . GLU A 1 198 ? 19.720 -11.801 -0.953 1.00 96.94 198 GLU A N 1
ATOM 1662 C CA . GLU A 1 198 ? 19.578 -12.147 -2.371 1.00 96.94 198 GLU A CA 1
ATOM 1663 C C . GLU A 1 198 ? 18.471 -11.343 -3.073 1.00 96.94 198 GLU A C 1
ATOM 1665 O O . GLU A 1 198 ? 18.607 -10.980 -4.244 1.00 96.94 198 GLU A O 1
ATOM 1670 N N . SER A 1 199 ? 17.384 -11.010 -2.367 1.00 96.56 199 SER A N 1
ATOM 1671 C CA . SER A 1 199 ? 16.361 -10.074 -2.858 1.00 96.56 199 SER A CA 1
ATOM 1672 C C . SER A 1 199 ? 16.956 -8.688 -3.124 1.00 96.56 199 SER A C 1
ATOM 1674 O O . SER A 1 199 ? 16.733 -8.117 -4.192 1.00 96.56 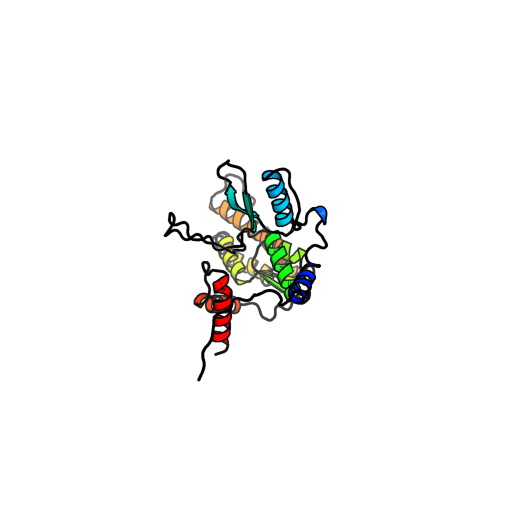199 SER A O 1
ATOM 1676 N N . GLU A 1 200 ? 17.704 -8.132 -2.168 1.00 97.56 200 GLU A N 1
ATOM 1677 C CA . GLU A 1 200 ? 18.311 -6.804 -2.301 1.00 97.56 200 GLU A CA 1
ATOM 1678 C C . GLU A 1 200 ? 19.386 -6.785 -3.394 1.00 97.56 200 GLU A C 1
ATOM 1680 O O . GLU A 1 200 ? 19.389 -5.878 -4.226 1.00 97.56 200 GLU A O 1
ATOM 1685 N N . LYS A 1 201 ? 20.239 -7.815 -3.476 1.00 97.38 201 LYS A N 1
ATOM 1686 C CA . LYS A 1 201 ? 21.205 -7.976 -4.578 1.00 97.38 201 LYS A CA 1
ATOM 1687 C C . LYS A 1 201 ? 20.507 -7.983 -5.938 1.00 97.38 201 LYS A C 1
ATOM 1689 O O . LYS A 1 201 ? 20.946 -7.291 -6.856 1.00 97.38 201 LYS A O 1
ATOM 1694 N N . ALA A 1 202 ? 19.404 -8.724 -6.072 1.00 96.88 202 ALA A N 1
ATOM 1695 C CA . ALA A 1 202 ? 18.626 -8.764 -7.308 1.00 96.88 202 ALA A CA 1
ATOM 1696 C C . ALA A 1 202 ? 18.029 -7.393 -7.669 1.00 96.88 202 ALA A C 1
ATOM 1698 O O . ALA A 1 202 ? 18.059 -7.013 -8.839 1.00 96.88 202 ALA A O 1
ATOM 1699 N N . TRP A 1 203 ? 17.543 -6.631 -6.682 1.00 96.31 203 TRP A N 1
ATOM 1700 C CA . TRP A 1 203 ? 17.081 -5.256 -6.886 1.00 96.31 203 TRP A CA 1
ATOM 1701 C C . TRP A 1 203 ? 18.191 -4.338 -7.402 1.00 96.31 203 TRP A C 1
ATOM 1703 O O . TRP A 1 203 ? 17.994 -3.666 -8.412 1.00 96.31 203 TRP A O 1
ATOM 1713 N N . PHE A 1 204 ? 19.359 -4.322 -6.751 1.00 95.31 204 PHE A N 1
ATOM 1714 C CA . PHE A 1 204 ? 20.467 -3.457 -7.166 1.00 95.31 204 PHE A CA 1
ATOM 1715 C C . PHE A 1 204 ? 20.980 -3.822 -8.556 1.00 95.31 204 PHE A C 1
ATOM 1717 O O . PHE A 1 204 ? 21.129 -2.934 -9.391 1.00 95.31 204 PHE A O 1
ATOM 1724 N N . LYS A 1 205 ? 21.129 -5.119 -8.849 1.00 94.50 205 LYS A N 1
ATOM 1725 C CA . LYS A 1 205 ? 21.499 -5.595 -10.186 1.00 94.50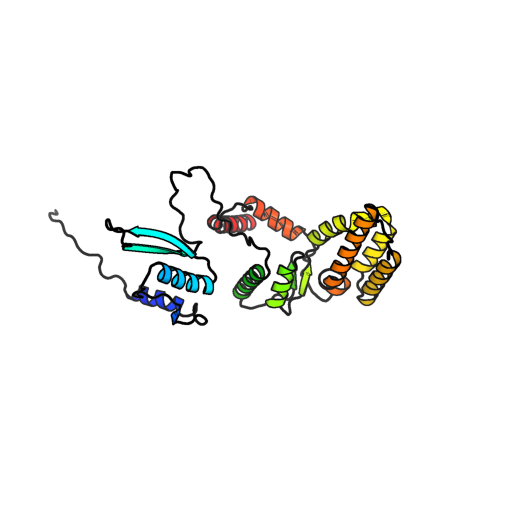 205 LYS A CA 1
ATOM 1726 C C . LYS A 1 205 ? 20.492 -5.151 -11.247 1.00 94.50 205 LYS A C 1
ATOM 1728 O O . LYS A 1 205 ? 20.878 -4.683 -12.312 1.00 94.50 205 LYS A O 1
ATOM 1733 N N . MET A 1 206 ? 19.196 -5.272 -10.958 1.00 93.38 206 MET A N 1
ATOM 1734 C CA . MET A 1 206 ? 18.145 -4.795 -11.856 1.00 93.38 206 MET A CA 1
ATOM 1735 C C . MET A 1 206 ? 18.254 -3.276 -12.054 1.00 93.38 206 MET A C 1
ATOM 1737 O O . MET A 1 206 ? 18.251 -2.806 -13.186 1.00 93.38 206 MET A O 1
ATOM 1741 N N . LYS A 1 207 ? 18.413 -2.507 -10.973 1.00 91.62 207 LYS A N 1
ATOM 1742 C CA . LYS A 1 207 ? 18.560 -1.049 -11.033 1.00 91.62 207 LYS A CA 1
ATOM 1743 C C . LYS A 1 207 ? 19.766 -0.622 -11.869 1.00 91.62 207 LYS A C 1
ATOM 1745 O O . LYS A 1 207 ? 19.649 0.342 -12.613 1.00 91.62 207 LYS A O 1
ATOM 1750 N N . GLU A 1 208 ? 20.893 -1.323 -11.770 1.00 90.06 208 GLU A N 1
ATOM 1751 C CA . GLU A 1 208 ? 22.094 -1.060 -12.570 1.00 90.06 208 GLU A CA 1
ATOM 1752 C C . GLU A 1 208 ? 21.898 -1.389 -14.053 1.00 90.06 208 GLU A C 1
ATOM 1754 O O . GLU A 1 208 ? 22.222 -0.561 -14.902 1.00 90.06 208 GLU A O 1
ATOM 1759 N N . ASN A 1 209 ? 21.307 -2.546 -14.368 1.00 87.81 209 ASN A N 1
ATOM 1760 C CA . ASN A 1 209 ? 21.098 -3.006 -15.747 1.00 87.81 209 ASN A CA 1
ATOM 1761 C C . ASN A 1 209 ? 20.248 -2.051 -16.594 1.00 87.81 209 ASN A C 1
ATOM 1763 O O . ASN A 1 209 ? 20.413 -1.974 -17.809 1.00 87.81 209 ASN A O 1
ATOM 1767 N N . TYR A 1 210 ? 19.330 -1.337 -15.951 1.00 83.88 210 TYR A N 1
ATOM 1768 C CA . TYR A 1 210 ? 18.398 -0.416 -16.598 1.00 83.88 210 TYR A CA 1
ATOM 1769 C C . TYR A 1 210 ? 18.614 1.026 -16.126 1.00 83.88 210 TYR A C 1
ATOM 1771 O O . TYR A 1 210 ? 17.725 1.876 -16.237 1.00 83.88 210 TYR A O 1
ATOM 1779 N N . LYS A 1 211 ? 19.794 1.314 -15.561 1.00 73.81 211 LYS A N 1
ATOM 1780 C CA . LYS A 1 211 ? 20.180 2.660 -15.150 1.00 73.81 211 LYS A CA 1
ATOM 1781 C C . LYS A 1 211 ? 20.400 3.505 -16.397 1.00 73.81 211 LYS A C 1
ATOM 1783 O O . LYS A 1 211 ? 21.494 3.562 -16.952 1.00 73.81 211 LYS A O 1
ATOM 1788 N N . HIS A 1 212 ? 19.352 4.171 -16.848 1.00 69.62 212 HIS A N 1
ATOM 1789 C CA . HIS A 1 212 ? 19.446 5.049 -18.001 1.00 69.62 212 HIS A CA 1
ATOM 1790 C C . HIS A 1 212 ? 19.820 6.465 -17.560 1.00 69.62 212 HIS A C 1
ATOM 1792 O O . HIS A 1 212 ? 19.054 7.159 -16.893 1.00 69.62 212 HIS A O 1
ATOM 1798 N N . TYR A 1 213 ? 21.017 6.899 -17.951 1.00 60.12 213 TYR A N 1
ATOM 1799 C CA . TYR A 1 213 ? 21.382 8.310 -17.964 1.00 60.12 213 TYR A CA 1
ATOM 1800 C C . TYR A 1 213 ? 20.734 8.928 -19.199 1.00 60.12 213 TYR A C 1
ATOM 1802 O O . TYR A 1 213 ? 21.215 8.744 -20.316 1.00 60.12 213 TYR A O 1
ATOM 1810 N N . PHE A 1 214 ? 19.600 9.595 -19.021 1.00 65.88 214 PHE A N 1
ATOM 1811 C CA . PHE A 1 214 ? 18.950 10.273 -20.131 1.00 65.88 214 PHE A CA 1
ATOM 1812 C C . PHE A 1 214 ? 19.472 11.710 -20.250 1.00 65.88 214 PHE A C 1
ATOM 1814 O O . PHE A 1 214 ? 19.423 12.469 -19.283 1.00 65.88 214 PHE A O 1
ATOM 1821 N N . LEU A 1 215 ? 19.971 12.072 -21.433 1.00 58.78 215 LEU A N 1
ATOM 1822 C CA . LEU A 1 215 ? 20.294 13.450 -21.809 1.00 58.78 215 LEU A CA 1
ATOM 1823 C C . LEU A 1 215 ? 19.085 14.061 -22.528 1.00 58.78 215 LEU A C 1
ATOM 1825 O O . LEU A 1 215 ? 18.373 13.360 -23.249 1.00 58.78 215 LEU A O 1
ATOM 1829 N N . GLU A 1 216 ? 18.825 15.347 -22.304 1.00 72.12 216 GLU A N 1
ATOM 1830 C CA . GLU A 1 216 ? 17.681 16.032 -22.911 1.00 72.12 216 GLU A CA 1
ATOM 1831 C C . GLU A 1 216 ? 17.880 16.310 -24.413 1.00 72.12 216 GLU A C 1
ATOM 1833 O O . GLU A 1 216 ? 19.017 16.529 -24.841 1.00 72.12 216 GLU A O 1
ATOM 1838 N N . PRO A 1 217 ? 16.791 16.353 -25.213 1.00 80.31 217 PRO A N 1
ATOM 1839 C CA . PRO A 1 217 ? 15.378 16.200 -24.827 1.00 80.31 217 PRO A CA 1
ATOM 1840 C C . PRO A 1 217 ? 14.880 14.739 -24.795 1.00 80.31 217 PRO A C 1
ATOM 1842 O O . PRO A 1 217 ? 15.242 13.913 -25.629 1.00 80.31 217 PRO A O 1
ATOM 1845 N N . LEU A 1 218 ? 13.985 14.433 -23.845 1.00 84.12 218 LEU A N 1
ATOM 1846 C CA . LEU A 1 218 ? 13.415 13.093 -23.636 1.00 84.12 218 LEU A CA 1
ATOM 1847 C C . LEU A 1 218 ? 12.260 12.774 -24.597 1.00 84.12 218 LEU A C 1
ATOM 1849 O O . LEU A 1 218 ? 11.303 13.542 -24.714 1.00 84.12 218 LEU A O 1
ATOM 1853 N N . THR A 1 219 ? 12.275 11.573 -25.174 1.00 86.81 219 THR A N 1
ATOM 1854 C CA . THR A 1 219 ? 11.133 10.985 -25.897 1.00 86.81 219 THR A CA 1
ATOM 1855 C C . THR A 1 219 ? 10.004 10.570 -24.939 1.00 86.81 219 THR A C 1
ATOM 1857 O O . THR A 1 219 ? 10.243 10.276 -23.766 1.00 86.81 219 THR A O 1
ATOM 1860 N N . GLU A 1 220 ? 8.760 10.472 -25.428 1.00 86.06 220 GLU A N 1
ATOM 1861 C CA . GLU A 1 220 ? 7.619 9.988 -24.620 1.00 86.06 220 GLU A CA 1
ATOM 1862 C C . GLU A 1 220 ? 7.842 8.578 -24.053 1.00 86.06 220 GLU A C 1
ATOM 1864 O O . GLU A 1 220 ? 7.461 8.289 -22.917 1.00 86.06 220 GLU A O 1
ATOM 1869 N N . LYS A 1 221 ? 8.542 7.721 -24.806 1.00 85.38 221 LYS A N 1
ATOM 1870 C CA . LYS A 1 221 ? 8.961 6.396 -24.341 1.00 85.38 221 LYS A CA 1
ATOM 1871 C C . LYS A 1 221 ? 9.850 6.501 -23.097 1.00 85.38 221 LYS A C 1
ATOM 1873 O O . LYS A 1 221 ? 9.549 5.883 -22.079 1.00 85.38 221 LYS A O 1
ATOM 1878 N N . GLN A 1 222 ? 10.886 7.339 -23.148 1.00 85.31 222 GLN A N 1
ATOM 1879 C CA . GLN A 1 222 ? 11.803 7.547 -22.021 1.00 85.31 222 GLN A CA 1
ATOM 1880 C C . GLN A 1 222 ? 11.082 8.160 -20.813 1.00 85.31 222 GLN A C 1
ATOM 1882 O O . GLN A 1 222 ? 11.291 7.725 -19.684 1.00 85.31 222 GLN A O 1
ATOM 1887 N N . LYS A 1 223 ? 10.163 9.114 -21.028 1.00 87.25 223 LYS A N 1
ATOM 1888 C CA . LYS A 1 223 ? 9.330 9.676 -19.947 1.00 87.25 223 LYS A CA 1
ATOM 1889 C C . LYS A 1 223 ? 8.489 8.602 -19.251 1.00 87.25 223 LYS A C 1
ATOM 1891 O O . LYS A 1 223 ? 8.368 8.621 -18.026 1.00 87.25 223 LYS A O 1
ATOM 1896 N N . SER A 1 224 ? 7.908 7.676 -20.015 1.00 87.56 224 SER A N 1
ATOM 1897 C CA . SER A 1 224 ? 7.130 6.551 -19.486 1.00 87.56 224 SER A CA 1
ATOM 1898 C C . SER A 1 224 ? 8.000 5.580 -18.677 1.00 87.56 224 SER A C 1
ATOM 1900 O O . SER A 1 224 ? 7.645 5.233 -17.553 1.00 87.56 224 SER A O 1
ATOM 1902 N N . GLU A 1 225 ? 9.184 5.220 -19.176 1.00 87.75 225 GLU A N 1
ATOM 1903 C CA . GLU A 1 225 ? 10.132 4.355 -18.457 1.00 87.75 225 GLU A CA 1
ATOM 1904 C C . GLU A 1 225 ? 10.639 5.001 -17.159 1.00 87.75 225 GLU A C 1
ATOM 1906 O O . GLU A 1 225 ? 10.711 4.335 -16.126 1.00 87.75 225 GLU A O 1
ATOM 1911 N N . ILE A 1 226 ? 10.912 6.312 -17.164 1.00 87.62 226 ILE A N 1
ATOM 1912 C CA . ILE A 1 226 ? 11.276 7.069 -15.954 1.00 87.62 226 ILE A CA 1
ATOM 1913 C C . ILE A 1 226 ? 10.158 6.993 -14.907 1.00 87.62 226 ILE A C 1
ATOM 1915 O O . ILE A 1 226 ? 10.439 6.813 -13.721 1.00 87.62 226 ILE A O 1
ATOM 1919 N N . LYS A 1 227 ? 8.888 7.120 -15.316 1.00 89.75 227 LYS A N 1
ATOM 1920 C CA . LYS A 1 227 ? 7.745 6.973 -14.398 1.00 89.75 227 LYS A CA 1
ATOM 1921 C C . LYS A 1 227 ? 7.695 5.568 -13.792 1.00 89.75 227 LYS A C 1
ATOM 1923 O O . LYS A 1 227 ? 7.540 5.454 -12.577 1.00 89.75 227 LYS A O 1
ATOM 1928 N N . SER A 1 228 ? 7.887 4.523 -14.602 1.00 90.31 228 SER A N 1
ATOM 1929 C CA . SER A 1 228 ? 7.976 3.136 -14.125 1.00 90.31 228 SER A CA 1
ATOM 1930 C C . SER A 1 228 ? 9.102 2.949 -13.104 1.00 90.31 228 SER A C 1
ATOM 1932 O O . SER A 1 228 ? 8.893 2.326 -12.064 1.00 90.31 228 SER A O 1
ATOM 1934 N N . TRP A 1 229 ? 10.278 3.531 -13.356 1.00 90.69 229 TRP A N 1
ATOM 1935 C CA . TRP A 1 229 ? 11.422 3.464 -12.444 1.00 90.69 229 TRP A CA 1
ATOM 1936 C C . TRP A 1 229 ? 11.190 4.197 -11.126 1.00 90.69 229 TRP A C 1
ATOM 1938 O O . TRP A 1 229 ? 11.458 3.634 -10.068 1.00 90.69 229 TRP A O 1
ATOM 1948 N N . ARG A 1 230 ? 10.619 5.405 -11.163 1.00 90.31 230 ARG A N 1
ATOM 1949 C CA . ARG A 1 230 ? 10.239 6.140 -9.944 1.00 90.31 230 ARG A CA 1
ATOM 1950 C C . ARG A 1 230 ? 9.242 5.353 -9.097 1.00 90.31 230 ARG A C 1
ATOM 1952 O O . ARG A 1 230 ? 9.352 5.328 -7.873 1.00 90.31 230 ARG A O 1
ATOM 1959 N N . TRP A 1 231 ? 8.282 4.690 -9.741 1.00 92.12 231 TRP A N 1
ATOM 1960 C CA . TRP A 1 231 ? 7.348 3.808 -9.047 1.00 92.12 231 TRP A CA 1
ATOM 1961 C C . TRP A 1 231 ? 8.064 2.600 -8.429 1.00 92.12 231 TRP A C 1
ATOM 1963 O O . TRP A 1 231 ? 7.859 2.311 -7.254 1.00 92.12 231 TRP A O 1
ATOM 1973 N N . LEU A 1 232 ? 8.960 1.937 -9.167 1.00 93.44 232 LEU A N 1
ATOM 1974 C CA . LEU A 1 232 ? 9.761 0.821 -8.654 1.00 93.44 232 LEU A CA 1
ATOM 1975 C C . LEU A 1 232 ? 10.599 1.212 -7.427 1.00 93.44 232 LEU A C 1
ATOM 1977 O O . LEU A 1 232 ? 10.641 0.452 -6.461 1.00 93.44 232 LEU A O 1
ATOM 1981 N N . GLU A 1 233 ? 11.231 2.388 -7.435 1.00 92.62 233 GLU A N 1
ATOM 1982 C CA . GLU A 1 233 ? 11.974 2.909 -6.279 1.00 92.62 233 GLU A CA 1
ATOM 1983 C C . GLU A 1 233 ? 11.053 3.115 -5.069 1.00 92.62 233 GLU A C 1
ATOM 1985 O O . GLU A 1 233 ? 11.341 2.624 -3.978 1.00 92.62 233 GLU A O 1
ATOM 1990 N N . ASN A 1 234 ? 9.886 3.730 -5.275 1.00 92.62 234 ASN A N 1
ATOM 1991 C CA . ASN A 1 234 ? 8.886 3.896 -4.222 1.00 92.62 234 ASN A CA 1
ATOM 1992 C C . ASN A 1 234 ? 8.371 2.553 -3.667 1.00 92.62 234 ASN A C 1
ATOM 1994 O O . ASN A 1 234 ? 8.090 2.424 -2.469 1.00 92.62 234 ASN A O 1
ATOM 1998 N N . MET A 1 235 ? 8.257 1.539 -4.525 1.00 93.38 235 MET A N 1
ATOM 1999 C CA . MET A 1 235 ? 7.895 0.181 -4.130 1.00 93.38 235 MET A CA 1
ATOM 2000 C C . MET A 1 235 ? 9.020 -0.507 -3.352 1.00 93.38 235 MET A C 1
ATOM 2002 O O . MET A 1 235 ? 8.738 -1.216 -2.380 1.00 93.38 235 MET A O 1
ATOM 2006 N N . HIS A 1 236 ? 10.284 -0.281 -3.723 1.00 95.12 236 HIS A N 1
ATOM 2007 C CA . HIS A 1 236 ? 11.445 -0.766 -2.975 1.00 95.12 236 HIS A CA 1
ATOM 2008 C C . HIS A 1 236 ? 11.525 -0.147 -1.578 1.00 95.12 236 HIS A C 1
ATOM 2010 O O . HIS A 1 236 ? 11.710 -0.879 -0.604 1.00 95.12 236 HIS A O 1
ATOM 2016 N N . ASP A 1 237 ? 11.244 1.145 -1.418 1.00 94.56 237 ASP A N 1
ATOM 2017 C CA . ASP A 1 237 ? 11.156 1.777 -0.092 1.00 94.56 237 ASP A CA 1
ATOM 2018 C C . ASP A 1 237 ? 10.106 1.100 0.803 1.00 94.56 237 ASP A C 1
ATOM 2020 O O . ASP A 1 237 ? 10.273 0.957 2.017 1.00 94.56 237 ASP A O 1
ATOM 2024 N N . GLN A 1 238 ? 9.035 0.599 0.188 1.00 93.12 238 GLN A N 1
ATOM 2025 C CA . GLN A 1 238 ? 7.931 -0.076 0.865 1.00 93.12 238 GLN A CA 1
ATOM 2026 C C . GLN A 1 238 ? 8.074 -1.605 0.919 1.00 93.12 238 GLN A C 1
ATOM 2028 O O . GLN A 1 238 ? 7.168 -2.268 1.429 1.00 93.12 238 GLN A O 1
ATOM 2033 N N . ARG A 1 239 ? 9.199 -2.182 0.467 1.00 94.69 239 ARG A N 1
ATOM 2034 C CA . ARG A 1 239 ? 9.427 -3.638 0.305 1.00 94.69 239 ARG A CA 1
ATOM 2035 C C . ARG A 1 239 ? 9.050 -4.508 1.497 1.00 94.69 239 ARG A C 1
ATOM 2037 O O . ARG A 1 239 ? 8.554 -5.616 1.303 1.00 94.69 239 ARG A O 1
ATOM 2044 N N . LYS A 1 240 ? 9.201 -3.993 2.721 1.00 93.25 240 LYS A N 1
ATOM 2045 C CA . LYS A 1 240 ? 8.840 -4.698 3.962 1.00 93.25 240 LYS A CA 1
ATOM 2046 C C . LYS A 1 240 ? 7.366 -5.126 4.018 1.00 93.25 240 LYS A C 1
ATOM 2048 O O . LYS A 1 240 ? 7.053 -6.090 4.706 1.00 93.25 240 LYS A O 1
ATOM 2053 N N . HIS A 1 241 ? 6.484 -4.451 3.280 1.00 91.88 241 HIS A N 1
ATOM 2054 C CA . HIS A 1 241 ? 5.041 -4.699 3.293 1.00 91.88 241 HIS A CA 1
ATOM 2055 C C . HIS A 1 241 ? 4.580 -5.687 2.211 1.00 91.88 241 HIS A C 1
ATOM 2057 O O . HIS A 1 241 ? 3.423 -6.101 2.225 1.00 91.88 241 HIS A O 1
ATOM 2063 N N . TRP A 1 242 ? 5.426 -6.068 1.246 1.00 92.25 242 TRP A N 1
ATOM 2064 C CA . TRP A 1 242 ? 4.949 -6.831 0.081 1.00 92.25 242 TRP A CA 1
ATOM 2065 C C . TRP A 1 242 ? 5.951 -7.813 -0.539 1.00 92.25 242 TRP A C 1
ATOM 2067 O O . TRP A 1 242 ? 5.523 -8.815 -1.121 1.00 92.25 242 TRP A O 1
ATOM 2077 N N . VAL A 1 243 ? 7.260 -7.586 -0.402 1.00 93.94 243 VAL A N 1
ATOM 2078 C CA . VAL A 1 243 ? 8.284 -8.496 -0.935 1.00 93.94 243 VAL A CA 1
ATOM 2079 C C . VAL A 1 243 ? 8.339 -9.767 -0.094 1.00 93.94 243 VAL A C 1
ATOM 2081 O O . VAL A 1 243 ? 8.348 -9.727 1.138 1.00 93.94 243 VAL A O 1
ATOM 2084 N N . ARG A 1 244 ? 8.394 -10.927 -0.762 1.00 91.94 244 ARG A N 1
ATOM 2085 C CA . ARG A 1 244 ? 8.296 -12.238 -0.105 1.00 91.94 244 ARG A CA 1
ATOM 2086 C C . ARG A 1 244 ? 9.351 -12.434 0.984 1.00 91.94 244 ARG A C 1
ATOM 2088 O O . ARG A 1 244 ? 9.004 -12.950 2.046 1.00 91.94 244 ARG A O 1
ATOM 2095 N N . ALA A 1 245 ? 10.591 -12.019 0.728 1.00 94.12 245 ALA A N 1
ATOM 2096 C CA . ALA A 1 245 ? 11.701 -12.125 1.668 1.00 94.12 245 ALA A CA 1
ATOM 2097 C C . ALA A 1 245 ? 11.333 -11.576 3.061 1.00 94.12 245 ALA A C 1
ATOM 2099 O O . ALA A 1 245 ? 11.512 -12.261 4.067 1.00 94.12 245 ALA A O 1
ATOM 2100 N N . TYR A 1 246 ? 10.692 -10.404 3.103 1.00 92.44 246 TYR A N 1
ATOM 2101 C CA . TYR A 1 246 ? 10.325 -9.700 4.334 1.00 92.44 246 TYR A CA 1
ATOM 2102 C C . TYR A 1 246 ? 9.065 -10.234 5.026 1.00 92.44 246 TYR A C 1
ATOM 2104 O O . TYR A 1 246 ? 8.899 -10.043 6.226 1.00 92.44 246 TYR A O 1
ATOM 2112 N N . LEU A 1 247 ? 8.185 -10.926 4.299 1.00 89.75 247 LEU A N 1
ATOM 2113 C CA . LEU A 1 247 ? 6.896 -11.395 4.822 1.00 89.75 247 LEU A CA 1
ATOM 2114 C C . LEU A 1 247 ? 6.944 -12.795 5.452 1.00 89.75 247 LEU A C 1
ATOM 2116 O O . LEU A 1 247 ? 5.942 -13.266 5.981 1.00 89.75 247 LEU A O 1
ATOM 2120 N N . GLN A 1 248 ? 8.079 -13.492 5.379 1.00 83.06 248 GLN A N 1
ATOM 2121 C CA . GLN A 1 248 ? 8.174 -14.902 5.779 1.00 83.06 248 GLN A CA 1
ATOM 2122 C C . GLN A 1 248 ? 8.007 -15.170 7.268 1.00 83.06 248 GLN A C 1
ATOM 2124 O O . GLN A 1 248 ? 7.562 -16.254 7.634 1.00 83.06 248 GLN A O 1
ATOM 2129 N N . LYS A 1 249 ? 8.371 -14.209 8.116 1.00 82.50 249 LYS A N 1
ATOM 2130 C CA . LYS A 1 249 ? 8.326 -14.3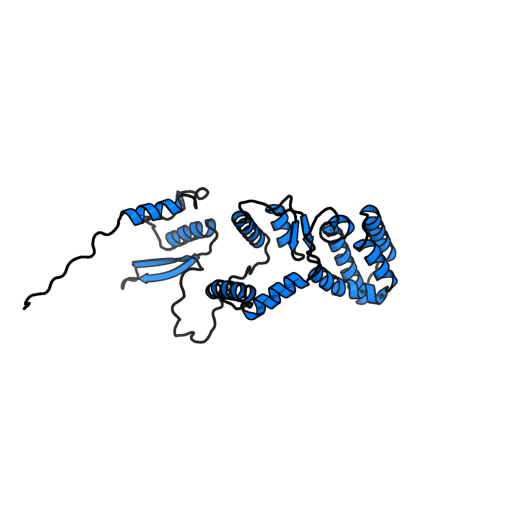74 9.574 1.00 82.50 249 LYS A CA 1
ATOM 2131 C C . LYS A 1 249 ? 6.938 -14.107 10.159 1.00 82.50 249 LYS A C 1
ATOM 2133 O O . LYS A 1 249 ? 6.730 -14.323 11.346 1.00 82.50 249 LYS A O 1
ATOM 2138 N N . THR A 1 250 ? 5.991 -13.658 9.338 1.00 82.69 250 THR A N 1
ATOM 2139 C CA . THR A 1 250 ? 4.652 -13.278 9.780 1.00 82.69 250 THR A CA 1
ATOM 2140 C C . THR A 1 250 ? 3.620 -14.255 9.232 1.00 82.69 250 THR A C 1
ATOM 2142 O O . THR A 1 250 ? 3.493 -14.461 8.022 1.00 82.69 250 THR A O 1
ATOM 2145 N N . PHE A 1 251 ? 2.839 -14.850 10.131 1.00 80.50 251 PHE A N 1
ATOM 2146 C CA . PHE A 1 251 ? 1.717 -15.696 9.752 1.00 80.50 251 PHE A CA 1
ATOM 2147 C C . PHE A 1 251 ? 0.504 -14.839 9.373 1.00 80.50 251 PHE A C 1
ATOM 2149 O O . PHE A 1 251 ? -0.034 -14.105 10.193 1.00 80.50 251 PHE A O 1
ATOM 2156 N N . PHE A 1 252 ? 0.048 -14.965 8.125 1.00 75.44 252 PHE A N 1
ATOM 2157 C CA . PHE A 1 252 ? -1.135 -14.265 7.603 1.00 75.44 252 PHE A CA 1
ATOM 2158 C C . PHE A 1 252 ? -2.344 -15.198 7.414 1.00 75.44 252 PHE A C 1
ATOM 2160 O O . PHE A 1 252 ? -3.169 -14.944 6.544 1.00 75.44 252 PHE A O 1
ATOM 2167 N N . ALA A 1 253 ? -2.420 -16.330 8.126 1.00 69.81 253 ALA A N 1
ATOM 2168 C CA . ALA A 1 253 ? -3.563 -17.261 8.086 1.00 69.81 253 ALA A CA 1
ATOM 2169 C C . ALA A 1 253 ? -4.033 -17.691 6.678 1.00 69.81 253 ALA A C 1
ATOM 2171 O O . ALA A 1 253 ? -5.218 -17.905 6.432 1.00 69.81 253 ALA A O 1
ATOM 2172 N N . GLY A 1 254 ? -3.111 -17.778 5.713 1.00 62.50 254 GLY A N 1
ATOM 2173 C CA . GLY A 1 254 ? -3.457 -18.105 4.327 1.00 62.50 254 GLY A CA 1
ATOM 2174 C C . GLY A 1 254 ? -4.206 -16.999 3.570 1.00 62.50 254 GLY A C 1
ATOM 2175 O O . GLY A 1 254 ? -4.565 -17.218 2.416 1.00 62.50 254 GLY A O 1
ATOM 2176 N N . MET A 1 255 ? -4.372 -15.802 4.151 1.00 64.94 255 MET A N 1
ATOM 2177 C CA . MET A 1 255 ? -4.900 -14.598 3.499 1.00 64.94 255 MET A CA 1
ATOM 2178 C C . MET A 1 255 ? -3.909 -14.136 2.416 1.00 64.94 255 MET A C 1
ATOM 2180 O O . MET A 1 255 ? -3.010 -13.311 2.608 1.00 64.94 255 MET A O 1
ATOM 2184 N N . LYS A 1 256 ? -3.976 -14.806 1.268 1.00 55.06 256 LYS A N 1
ATOM 2185 C CA . LYS A 1 256 ? -3.132 -14.593 0.086 1.00 55.06 256 LYS A CA 1
ATOM 2186 C C . LYS A 1 256 ? -3.963 -14.351 -1.170 1.00 55.06 256 LYS A C 1
ATOM 2188 O O . LYS A 1 256 ? -3.392 -13.864 -2.146 1.00 55.06 256 LYS A O 1
ATOM 2193 N N . SER A 1 257 ? -5.239 -14.726 -1.158 1.00 47.78 257 SER A N 1
ATOM 2194 C CA . SER A 1 257 ? -6.119 -14.701 -2.319 1.00 47.78 257 SER A CA 1
ATOM 2195 C C . SER A 1 257 ? -7.164 -13.604 -2.184 1.00 47.78 257 SER A C 1
ATOM 2197 O O . SER A 1 257 ? -7.772 -13.425 -1.129 1.00 47.78 257 SER A O 1
ATOM 2199 N N . SER A 1 258 ? -7.383 -12.901 -3.291 1.00 50.69 258 SER A N 1
ATOM 2200 C CA . SER A 1 258 ? -8.547 -12.046 -3.482 1.00 50.69 258 SER A CA 1
ATOM 2201 C C . SER A 1 258 ? -9.865 -12.793 -3.311 1.00 50.69 258 SER A C 1
ATOM 2203 O O . SER A 1 258 ? -10.847 -12.171 -2.951 1.00 50.69 258 SER A O 1
ATOM 2205 N N . GLN A 1 259 ? -9.868 -14.126 -3.406 1.00 47.94 259 GLN A N 1
ATOM 2206 C CA . GLN A 1 259 ? -11.052 -14.964 -3.209 1.00 47.94 259 GLN A CA 1
ATOM 2207 C C . GLN A 1 259 ? -11.839 -14.675 -1.925 1.00 47.94 259 GLN A C 1
ATOM 2209 O O . GLN A 1 259 ? -13.051 -14.819 -1.956 1.00 47.94 259 GLN A O 1
ATOM 2214 N N . ARG A 1 260 ? -11.217 -14.275 -0.801 1.00 52.97 260 ARG A N 1
ATOM 2215 C CA . ARG A 1 260 ? -11.996 -13.941 0.410 1.00 52.97 260 ARG A CA 1
ATOM 2216 C C . ARG A 1 260 ? -12.596 -12.540 0.379 1.00 52.97 260 ARG A C 1
ATOM 2218 O O . ARG A 1 260 ? -13.718 -12.393 0.836 1.00 52.97 260 ARG A O 1
ATOM 2225 N N . SER A 1 261 ? -11.885 -11.532 -0.128 1.00 56.41 261 SER A N 1
ATOM 2226 C CA . SER A 1 261 ? -12.448 -10.179 -0.232 1.00 56.41 261 SER A CA 1
ATOM 2227 C C . SER A 1 261 ? -13.432 -10.079 -1.390 1.00 56.41 261 SER A C 1
ATOM 2229 O O . SER A 1 261 ? -14.456 -9.455 -1.224 1.00 56.41 261 SER A O 1
ATOM 2231 N N . GLU A 1 262 ? -13.177 -10.734 -2.525 1.00 57.38 262 GLU A N 1
ATOM 2232 C CA . GLU A 1 262 ? -14.125 -10.862 -3.638 1.00 57.38 262 GLU A CA 1
ATOM 2233 C C . GLU A 1 262 ? -15.346 -11.677 -3.220 1.00 57.38 262 GLU A C 1
ATOM 2235 O O . GLU A 1 262 ? -16.449 -11.276 -3.538 1.00 57.38 262 GLU A O 1
ATOM 2240 N N . SER A 1 263 ? -15.187 -12.769 -2.460 1.00 59.09 263 SER A N 1
ATOM 2241 C CA . SER A 1 263 ? -16.333 -13.504 -1.906 1.00 59.09 263 SER A CA 1
ATOM 2242 C C . SER A 1 263 ? -17.127 -12.662 -0.918 1.00 59.09 263 SER A C 1
ATOM 2244 O O . SER A 1 263 ? -18.345 -12.734 -0.951 1.00 59.09 263 SER A O 1
ATOM 2246 N N . ILE A 1 264 ? -16.469 -11.899 -0.041 1.00 62.78 264 ILE A N 1
ATOM 2247 C CA . ILE A 1 264 ? -17.143 -11.025 0.928 1.00 62.78 264 ILE A CA 1
ATOM 2248 C C . ILE A 1 264 ? -17.820 -9.856 0.211 1.00 62.78 264 ILE A C 1
ATOM 2250 O O . ILE A 1 264 ? -18.969 -9.563 0.510 1.00 62.78 264 ILE A O 1
ATOM 2254 N N . ASN A 1 265 ? -17.144 -9.234 -0.753 1.00 65.56 265 ASN A N 1
ATOM 2255 C CA . ASN A 1 265 ? -17.704 -8.162 -1.565 1.00 65.56 265 ASN A CA 1
ATOM 2256 C C . ASN A 1 265 ? -18.879 -8.696 -2.383 1.00 65.56 265 ASN A C 1
ATOM 2258 O O . ASN A 1 265 ? -19.971 -8.200 -2.201 1.00 65.56 265 ASN A O 1
ATOM 2262 N N . ALA A 1 266 ? -18.722 -9.781 -3.146 1.00 68.69 266 ALA A N 1
ATOM 2263 C CA . ALA A 1 266 ? -19.806 -10.392 -3.920 1.00 68.69 266 ALA A CA 1
ATOM 2264 C C . ALA A 1 266 ? -20.969 -10.889 -3.048 1.00 68.69 266 ALA A C 1
ATOM 2266 O O . ALA A 1 266 ? -22.121 -10.875 -3.477 1.00 68.69 266 ALA A O 1
ATOM 2267 N N . PHE A 1 267 ? -20.676 -11.335 -1.826 1.00 74.69 267 PHE A N 1
ATOM 2268 C CA . PHE A 1 267 ? -21.688 -11.685 -0.838 1.00 74.69 267 PHE A CA 1
ATOM 2269 C C . PHE A 1 267 ? -22.489 -10.451 -0.422 1.00 74.69 267 PHE A C 1
ATOM 2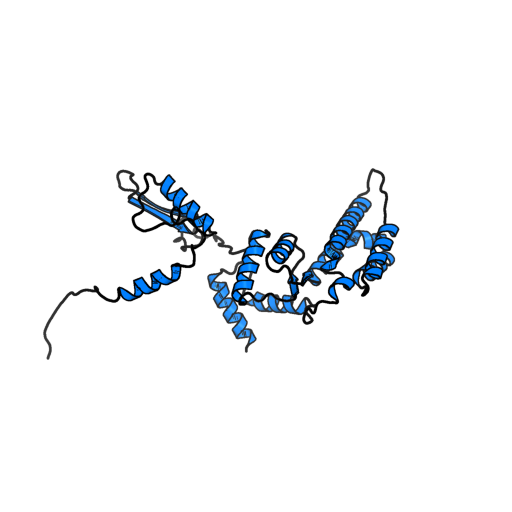271 O O . PHE A 1 267 ? -23.711 -10.471 -0.524 1.00 74.69 267 PHE A O 1
ATOM 2278 N N . PHE A 1 268 ? -21.817 -9.366 -0.028 1.00 75.31 268 PHE A N 1
ATOM 2279 C CA . PHE A 1 268 ? -22.483 -8.130 0.378 1.00 75.31 268 PHE A CA 1
ATOM 2280 C C . PHE A 1 268 ? -23.034 -7.310 -0.793 1.00 75.31 268 PHE A C 1
ATOM 2282 O O . PHE A 1 268 ? -23.975 -6.565 -0.570 1.00 75.31 268 PHE A O 1
ATOM 2289 N N . ASP A 1 269 ? -22.549 -7.472 -2.025 1.00 77.31 269 ASP A N 1
ATOM 2290 C CA . ASP A 1 269 ? -22.990 -6.720 -3.212 1.00 77.31 269 ASP A CA 1
ATOM 2291 C C . ASP A 1 269 ? -24.486 -6.939 -3.506 1.00 77.31 269 ASP A C 1
ATOM 2293 O O . ASP A 1 269 ? -25.125 -6.115 -4.159 1.00 77.31 269 ASP A O 1
ATOM 2297 N N . ARG A 1 270 ? -25.066 -8.041 -3.006 1.00 77.81 270 ARG A N 1
ATOM 2298 C CA . ARG A 1 270 ? -26.504 -8.345 -3.110 1.00 77.81 270 ARG A CA 1
ATOM 2299 C C . ARG A 1 270 ? -27.363 -7.604 -2.077 1.00 77.81 270 ARG A C 1
ATOM 2301 O O . ARG A 1 270 ? -28.573 -7.531 -2.263 1.00 77.81 270 ARG A O 1
ATOM 2308 N N . PHE A 1 271 ? -26.751 -7.067 -1.023 1.00 77.19 271 PHE A N 1
ATOM 2309 C CA . PHE A 1 271 ? -27.425 -6.468 0.136 1.00 77.19 271 PHE A CA 1
ATOM 2310 C C . PHE A 1 271 ? -27.056 -4.989 0.333 1.00 77.19 271 PHE A C 1
ATOM 2312 O O . PHE A 1 271 ? -27.878 -4.176 0.746 1.00 77.19 271 PHE A O 1
ATOM 2319 N N . VAL A 1 272 ? -25.815 -4.610 0.019 1.00 80.06 272 VAL A N 1
ATOM 2320 C CA . VAL A 1 272 ? -25.232 -3.299 0.303 1.00 80.06 272 VAL A CA 1
ATOM 2321 C C . VAL A 1 272 ? -24.486 -2.785 -0.926 1.00 80.06 272 VAL A C 1
ATOM 2323 O O . VAL A 1 272 ? -23.717 -3.500 -1.557 1.00 80.06 272 VAL A O 1
ATOM 2326 N N . HIS A 1 273 ? -24.667 -1.507 -1.246 1.00 76.44 273 HIS A N 1
ATOM 2327 C CA . HIS A 1 273 ? -23.954 -0.824 -2.321 1.00 76.44 273 HIS A CA 1
ATOM 2328 C C . HIS A 1 273 ? -23.583 0.603 -1.898 1.00 76.44 273 HIS A C 1
ATOM 2330 O O . HIS A 1 273 ? -23.959 1.085 -0.832 1.00 76.44 273 HIS A O 1
ATOM 2336 N N . SER A 1 274 ? -22.820 1.311 -2.736 1.00 66.31 274 SER A N 1
ATOM 2337 C CA . SER A 1 274 ? -22.236 2.620 -2.381 1.00 66.31 274 SER A CA 1
ATOM 2338 C C . SER A 1 274 ? -23.242 3.737 -2.038 1.00 66.31 274 SER A C 1
ATOM 2340 O O . SER A 1 274 ? -22.834 4.781 -1.517 1.00 66.31 274 SER A O 1
ATOM 2342 N N . SER A 1 275 ? -24.530 3.529 -2.326 1.00 71.38 275 SER A N 1
ATOM 2343 C CA . SER A 1 275 ? -25.647 4.416 -1.980 1.00 71.38 275 SER A CA 1
ATOM 2344 C C . SER A 1 275 ? -26.537 3.910 -0.841 1.00 71.38 275 SER A C 1
ATOM 2346 O O . SER A 1 275 ? -27.442 4.646 -0.460 1.00 71.38 275 SER A O 1
ATOM 2348 N N . THR A 1 276 ? -26.279 2.729 -0.263 1.00 73.94 276 THR A N 1
ATOM 2349 C CA . THR A 1 276 ? -27.056 2.210 0.875 1.00 73.94 276 THR A CA 1
ATOM 2350 C C . THR A 1 276 ? -26.955 3.168 2.075 1.00 73.94 276 THR A C 1
ATOM 2352 O O . THR A 1 276 ? -25.843 3.463 2.533 1.00 73.94 276 THR A O 1
ATOM 2355 N N . PRO A 1 277 ? -28.084 3.682 2.597 1.00 75.56 277 PRO A N 1
ATOM 2356 C CA . PRO A 1 277 ? -28.111 4.493 3.812 1.00 75.56 277 PRO A CA 1
ATOM 2357 C C . PRO A 1 277 ? -27.627 3.705 5.035 1.00 75.56 277 PRO A C 1
ATOM 2359 O O . PRO A 1 277 ? -27.849 2.505 5.131 1.00 75.56 277 PRO A O 1
ATOM 2362 N N . LEU A 1 278 ? -27.024 4.374 6.025 1.00 69.38 278 LEU A N 1
ATOM 2363 C CA . LEU A 1 278 ? -26.498 3.693 7.221 1.00 69.38 278 LEU A CA 1
ATOM 2364 C C . LEU A 1 278 ? -27.584 2.984 8.048 1.00 69.38 278 LEU A C 1
ATOM 2366 O O . LEU A 1 278 ? -27.314 1.939 8.626 1.00 69.38 278 LEU A O 1
ATOM 2370 N N . SER A 1 279 ? -28.794 3.543 8.109 1.00 76.62 279 SER A N 1
ATOM 2371 C CA . SER A 1 279 ? -29.922 2.907 8.799 1.00 76.62 279 SER A CA 1
ATOM 2372 C C . SER A 1 279 ? -30.279 1.566 8.168 1.00 76.62 279 SER A C 1
ATOM 2374 O O . SER A 1 279 ? -30.536 0.607 8.873 1.00 76.62 279 SER A O 1
ATOM 2376 N N . GLU A 1 280 ? -30.226 1.503 6.840 1.00 77.44 280 GLU A N 1
ATOM 2377 C CA . GLU A 1 280 ? -30.498 0.289 6.082 1.00 77.44 280 GLU A CA 1
ATOM 2378 C C . GLU A 1 280 ? -29.284 -0.649 6.071 1.00 77.44 280 GLU A C 1
ATOM 2380 O O . GLU A 1 280 ? -29.442 -1.856 5.976 1.00 77.44 280 GLU A O 1
ATOM 2385 N N . PHE A 1 281 ? -28.064 -0.125 6.222 1.00 80.50 281 PHE A N 1
ATOM 2386 C CA . PHE A 1 281 ? -26.854 -0.943 6.286 1.00 80.50 281 PHE A CA 1
ATOM 2387 C C . PHE A 1 281 ? -26.906 -1.973 7.416 1.00 80.50 281 PHE A C 1
ATOM 2389 O O . PHE A 1 281 ? -26.464 -3.094 7.199 1.00 80.50 281 PHE A O 1
ATOM 2396 N N . ILE A 1 282 ? -27.417 -1.609 8.599 1.00 81.56 282 ILE A N 1
ATOM 2397 C CA . ILE A 1 282 ? -27.496 -2.537 9.738 1.00 81.56 282 ILE A CA 1
ATOM 2398 C C . ILE A 1 282 ? -28.455 -3.683 9.404 1.00 81.56 282 ILE A C 1
ATOM 2400 O O . ILE A 1 282 ? -28.053 -4.841 9.455 1.00 81.56 282 ILE A O 1
ATOM 2404 N N . ASP A 1 283 ? -29.663 -3.357 8.943 1.00 82.94 283 ASP A N 1
ATOM 2405 C CA . ASP A 1 283 ? -30.664 -4.360 8.569 1.00 82.94 283 ASP A CA 1
ATOM 2406 C C . ASP A 1 283 ? -30.170 -5.252 7.415 1.00 82.94 283 ASP A C 1
ATOM 2408 O O . ASP A 1 283 ? -30.314 -6.473 7.443 1.00 82.94 283 ASP A O 1
ATOM 2412 N N . GLN A 1 284 ? -29.533 -4.663 6.398 1.00 82.38 284 GLN A N 1
ATOM 2413 C CA . GLN A 1 284 ? -28.979 -5.398 5.256 1.00 82.38 284 GLN A CA 1
ATOM 2414 C C . GLN A 1 284 ? -27.767 -6.249 5.638 1.00 82.38 284 GLN A C 1
ATOM 2416 O O . GLN A 1 284 ? -27.563 -7.320 5.068 1.00 82.38 284 GLN A O 1
ATOM 2421 N N . TYR A 1 285 ? -26.965 -5.801 6.603 1.00 81.69 285 TYR A N 1
ATOM 2422 C CA . TYR A 1 285 ? -25.877 -6.593 7.157 1.00 81.69 285 TYR A CA 1
ATOM 2423 C C . TYR A 1 285 ? -26.425 -7.821 7.888 1.00 81.69 285 TYR A C 1
ATOM 2425 O O . TYR A 1 285 ? -25.964 -8.930 7.621 1.00 81.69 285 TYR A O 1
ATOM 2433 N N . ASP A 1 286 ? -27.438 -7.650 8.739 1.00 83.44 286 ASP A N 1
ATOM 2434 C CA . ASP A 1 286 ? -28.074 -8.756 9.461 1.00 83.44 286 ASP A CA 1
ATOM 2435 C C . ASP A 1 286 ? -28.738 -9.750 8.496 1.00 83.44 286 ASP A C 1
ATOM 2437 O O . ASP A 1 286 ? -28.550 -10.962 8.630 1.00 83.44 286 ASP A O 1
ATOM 2441 N N . ASN A 1 287 ? -29.417 -9.252 7.457 1.00 84.50 287 ASN A N 1
ATOM 2442 C CA . ASN A 1 287 ? -29.979 -10.081 6.387 1.00 84.50 287 ASN A CA 1
ATOM 2443 C C . ASN A 1 287 ? -28.904 -10.872 5.636 1.00 84.50 287 ASN A C 1
ATOM 2445 O O . ASN A 1 287 ? -29.085 -12.063 5.380 1.00 84.50 287 ASN A O 1
ATOM 2449 N N . ALA A 1 288 ? -27.776 -10.237 5.305 1.00 83.75 288 ALA A N 1
ATOM 2450 C CA . ALA A 1 288 ? -26.666 -10.919 4.655 1.00 83.75 288 ALA A CA 1
ATOM 2451 C C . ALA A 1 288 ? -26.145 -12.055 5.547 1.00 83.75 288 ALA A C 1
ATOM 2453 O O . ALA A 1 288 ? -26.007 -13.192 5.097 1.00 83.75 288 ALA A O 1
ATOM 2454 N N . ILE A 1 289 ? -25.898 -11.781 6.833 1.00 80.44 289 ILE A N 1
ATOM 2455 C CA . ILE A 1 289 ? -25.438 -12.797 7.787 1.00 80.44 289 ILE A CA 1
ATOM 2456 C C . ILE A 1 289 ? -26.444 -13.950 7.904 1.00 80.44 289 ILE A C 1
ATOM 2458 O O . ILE A 1 289 ? -26.021 -15.105 7.876 1.00 80.44 289 ILE A O 1
ATOM 2462 N N . ALA A 1 290 ? -27.746 -13.666 7.963 1.00 81.56 290 ALA A N 1
ATOM 2463 C CA . ALA A 1 290 ? -28.786 -14.693 7.992 1.00 81.56 290 ALA A CA 1
ATOM 2464 C C . ALA A 1 290 ? -28.779 -15.580 6.731 1.00 81.56 290 ALA A C 1
ATOM 2466 O O . ALA A 1 290 ? -28.844 -16.802 6.854 1.00 81.56 290 ALA A O 1
ATOM 2467 N N . ASP A 1 291 ? -28.621 -14.997 5.537 1.00 81.31 291 ASP A N 1
ATOM 2468 C CA . ASP A 1 291 ? -28.507 -15.733 4.264 1.00 81.31 291 ASP A CA 1
ATOM 2469 C C . ASP A 1 291 ? -27.283 -16.661 4.237 1.00 81.31 291 ASP A C 1
ATOM 2471 O O . ASP A 1 291 ? -27.331 -17.748 3.677 1.00 81.31 291 ASP A O 1
ATOM 2475 N N . ARG A 1 292 ? -26.189 -16.278 4.907 1.00 69.44 292 ARG A N 1
ATOM 2476 C CA . ARG A 1 292 ? -24.971 -17.100 5.002 1.00 69.44 292 ARG A CA 1
ATOM 2477 C C . ARG A 1 292 ? -25.114 -18.330 5.899 1.00 69.44 292 ARG A C 1
ATOM 2479 O O . ARG A 1 292 ? -24.299 -19.249 5.796 1.00 69.44 292 ARG A O 1
ATOM 2486 N N . HIS A 1 293 ? -26.049 -18.289 6.842 1.00 66.75 293 HIS A N 1
ATOM 2487 C CA . HIS A 1 293 ? -26.282 -19.353 7.816 1.00 66.75 293 HIS A CA 1
ATOM 2488 C C . HIS A 1 293 ? -27.370 -20.349 7.383 1.00 66.75 293 HIS A C 1
ATOM 2490 O O . HIS A 1 293 ? -27.519 -21.372 8.054 1.00 66.75 293 HIS A O 1
ATOM 2496 N N . ASN A 1 294 ? -28.072 -20.072 6.279 1.00 45.31 294 ASN A N 1
ATOM 2497 C CA . ASN A 1 294 ? -29.022 -20.972 5.618 1.00 45.31 294 ASN A CA 1
ATOM 2498 C C . ASN A 1 294 ? -28.363 -21.747 4.468 1.00 45.31 294 ASN A C 1
ATOM 2500 O O . ASN A 1 294 ? -28.857 -22.858 4.173 1.00 45.31 294 ASN A O 1
#

Radius of gyration: 29.8 Å; chains: 1; bounding box: 99×63×66 Å

pLDDT: mean 71.28, std 20.63, range [23.66, 97.56]